Protein AF-A0A957RVZ4-F1 (afdb_monomer_lite)

Radius of gyration: 36.06 Å; chains: 1; bounding box: 77×75×94 Å

Structure (mmCIF, N/CA/C/O backbone):
data_AF-A0A957RVZ4-F1
#
_entry.id   AF-A0A957RVZ4-F1
#
loop_
_atom_site.group_PDB
_atom_site.id
_atom_site.type_symbol
_atom_site.label_atom_id
_atom_site.label_alt_id
_atom_site.label_comp_id
_atom_site.label_asym_id
_atom_site.label_entity_id
_atom_site.label_seq_id
_atom_site.pdbx_PDB_ins_code
_atom_site.Cartn_x
_atom_site.Cartn_y
_atom_site.Cartn_z
_atom_site.occupancy
_atom_site.B_iso_or_equiv
_atom_site.auth_seq_id
_atom_site.auth_comp_id
_atom_site.auth_asym_id
_atom_site.auth_atom_id
_atom_site.pdbx_PDB_model_num
ATOM 1 N N . MET A 1 1 ? 22.589 -29.690 24.092 1.00 42.06 1 MET A N 1
ATOM 2 C CA . MET A 1 1 ? 22.966 -29.330 22.708 1.00 42.06 1 MET A CA 1
ATOM 3 C C . MET A 1 1 ? 22.310 -28.000 22.357 1.00 42.06 1 MET A C 1
ATOM 5 O O . MET A 1 1 ? 21.134 -27.958 22.032 1.00 42.06 1 MET A O 1
ATOM 9 N N . LYS A 1 2 ? 23.051 -26.906 22.546 1.00 43.66 2 LYS A N 1
ATOM 10 C CA . LYS A 1 2 ? 22.702 -25.531 22.161 1.00 43.66 2 LYS A CA 1
ATOM 11 C C . LYS A 1 2 ? 23.664 -25.171 21.037 1.00 43.66 2 LYS A C 1
ATOM 13 O O . LYS A 1 2 ? 24.848 -25.196 21.319 1.00 43.66 2 LYS A O 1
ATOM 18 N N . HIS A 1 3 ? 23.180 -24.899 19.828 1.00 41.53 3 HIS A N 1
ATOM 19 C CA . HIS A 1 3 ? 23.834 -24.072 18.799 1.00 41.53 3 HIS A CA 1
ATOM 20 C C . HIS A 1 3 ? 22.996 -24.145 17.517 1.00 41.53 3 HIS A C 1
ATOM 22 O O . HIS A 1 3 ? 23.127 -25.101 16.766 1.00 41.53 3 HIS A O 1
ATOM 28 N N . SER A 1 4 ? 22.134 -23.155 17.266 1.00 47.94 4 SER A N 1
ATOM 29 C CA . SER A 1 4 ? 21.769 -22.760 15.895 1.00 47.94 4 SER A CA 1
ATOM 30 C C . SER A 1 4 ? 20.968 -21.456 15.919 1.00 47.94 4 SER A C 1
ATOM 32 O O . SER A 1 4 ? 19.739 -21.452 15.856 1.00 47.94 4 SER A O 1
ATOM 34 N N . THR A 1 5 ? 21.647 -20.322 16.115 1.00 47.75 5 THR A N 1
ATOM 35 C CA . THR A 1 5 ? 21.018 -18.994 15.971 1.00 47.75 5 THR A CA 1
ATOM 36 C C . THR A 1 5 ? 22.053 -17.895 15.694 1.00 47.75 5 THR A C 1
ATOM 38 O O . THR A 1 5 ? 22.087 -16.904 16.404 1.00 47.75 5 THR A O 1
ATOM 41 N N . MET A 1 6 ? 22.935 -18.043 14.697 1.00 43.53 6 MET A N 1
ATOM 42 C CA . MET A 1 6 ? 23.821 -16.938 14.263 1.00 43.53 6 MET A CA 1
ATOM 43 C C . MET A 1 6 ? 24.302 -17.082 12.806 1.00 43.53 6 MET A C 1
ATOM 45 O O . MET A 1 6 ? 25.499 -17.173 12.567 1.00 43.53 6 MET A O 1
ATOM 49 N N . ILE A 1 7 ? 23.405 -17.120 11.810 1.00 49.94 7 ILE A N 1
ATOM 50 C CA . ILE A 1 7 ? 23.840 -17.059 10.389 1.00 49.94 7 ILE A CA 1
ATOM 51 C C . ILE A 1 7 ? 23.126 -15.970 9.557 1.00 49.94 7 ILE A C 1
ATOM 53 O O . ILE A 1 7 ? 23.635 -15.568 8.521 1.00 49.94 7 ILE A O 1
ATOM 57 N N . ASN A 1 8 ? 22.042 -15.345 10.033 1.00 44.47 8 ASN A N 1
ATOM 58 C CA . ASN A 1 8 ? 21.279 -14.380 9.214 1.00 44.47 8 ASN A CA 1
ATOM 59 C C . ASN A 1 8 ? 21.586 -12.887 9.438 1.00 44.47 8 ASN A C 1
ATOM 61 O O . ASN A 1 8 ? 20.799 -12.041 9.023 1.00 44.47 8 ASN A O 1
ATOM 65 N N . ARG A 1 9 ? 22.707 -12.526 10.077 1.00 44.12 9 ARG A N 1
ATOM 66 C CA . ARG A 1 9 ? 23.025 -11.110 10.375 1.00 44.12 9 ARG A CA 1
ATOM 67 C C . ARG A 1 9 ? 24.282 -10.555 9.697 1.00 44.12 9 ARG A C 1
ATOM 69 O O . ARG A 1 9 ? 24.544 -9.365 9.819 1.00 44.12 9 ARG A O 1
ATOM 76 N N . THR A 1 10 ? 25.027 -11.376 8.962 1.00 46.22 10 THR A N 1
ATOM 77 C CA . THR A 1 10 ? 26.317 -10.999 8.353 1.00 46.22 10 THR A CA 1
ATOM 78 C C . THR A 1 10 ? 26.256 -10.712 6.851 1.00 46.22 10 THR A C 1
ATOM 80 O O . THR A 1 10 ? 27.178 -10.098 6.326 1.00 46.22 10 THR A O 1
ATOM 83 N N . VAL A 1 11 ? 25.167 -11.055 6.155 1.00 45.12 11 VAL A N 1
ATOM 84 C CA . VAL A 1 11 ? 25.047 -10.799 4.703 1.00 45.12 11 VAL A CA 1
ATOM 85 C C . VAL A 1 11 ? 24.640 -9.349 4.395 1.00 45.12 11 VAL A C 1
ATOM 87 O O . VAL A 1 11 ? 24.981 -8.825 3.343 1.00 45.12 11 VAL A O 1
ATOM 90 N N . THR A 1 12 ? 24.004 -8.643 5.333 1.00 44.75 12 THR A N 1
ATOM 91 C CA . THR A 1 12 ? 23.533 -7.261 5.118 1.00 44.75 12 THR A CA 1
ATOM 92 C C . THR A 1 12 ? 24.600 -6.185 5.354 1.00 44.75 12 THR A C 1
ATOM 94 O O . THR A 1 12 ? 24.375 -5.027 5.024 1.00 44.75 12 THR A O 1
ATOM 97 N N . VAL A 1 13 ? 25.765 -6.538 5.913 1.00 43.31 13 VAL A N 1
A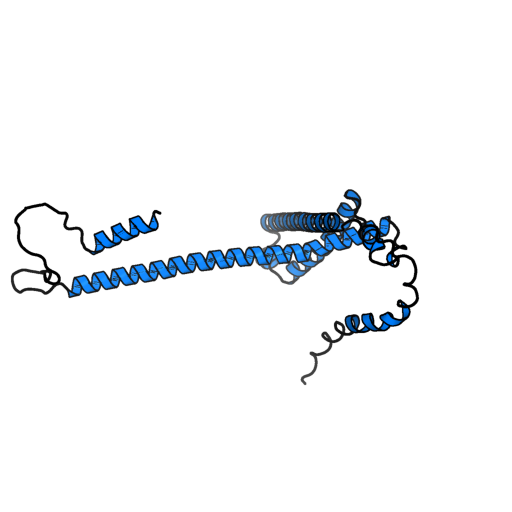TOM 98 C CA . VAL A 1 13 ? 26.850 -5.575 6.204 1.00 43.31 13 VAL A CA 1
ATOM 99 C C . VAL A 1 13 ? 27.945 -5.597 5.126 1.00 43.31 13 VAL A C 1
ATOM 101 O O . VAL A 1 13 ? 28.626 -4.597 4.916 1.00 43.31 13 VAL A O 1
ATOM 104 N N . ALA A 1 14 ? 28.076 -6.690 4.369 1.00 40.09 14 ALA A N 1
ATOM 105 C CA . ALA A 1 14 ? 29.118 -6.823 3.347 1.00 40.09 14 ALA A CA 1
ATOM 106 C C . ALA A 1 14 ? 28.837 -6.024 2.056 1.00 40.09 14 ALA A C 1
ATOM 108 O O . ALA A 1 14 ? 29.775 -5.645 1.360 1.00 40.09 14 ALA A O 1
ATOM 109 N N . THR A 1 15 ? 27.578 -5.700 1.745 1.00 43.53 15 THR A N 1
ATOM 110 C CA . THR A 1 15 ? 27.212 -4.938 0.533 1.00 43.53 15 THR A CA 1
ATOM 111 C C . THR A 1 15 ? 27.389 -3.425 0.669 1.00 43.53 15 THR A C 1
ATOM 113 O O . THR A 1 15 ? 27.469 -2.736 -0.343 1.00 43.53 15 THR A O 1
ATOM 116 N N . VAL A 1 16 ? 27.507 -2.893 1.890 1.00 46.31 16 VAL A N 1
ATOM 117 C CA . VAL A 1 16 ? 27.707 -1.447 2.123 1.00 46.31 16 VAL A CA 1
ATOM 118 C C . VAL A 1 16 ? 29.198 -1.078 2.179 1.00 46.31 16 VAL A C 1
ATOM 120 O O . VAL A 1 16 ? 29.570 0.050 1.870 1.00 46.31 16 VAL A O 1
ATOM 123 N N . ALA A 1 17 ? 30.081 -2.034 2.485 1.00 46.38 17 ALA A N 1
ATOM 124 C CA . ALA A 1 17 ? 31.519 -1.784 2.623 1.00 46.38 17 ALA A CA 1
ATOM 125 C C . ALA A 1 17 ? 32.322 -1.862 1.307 1.00 46.38 17 ALA A C 1
ATOM 127 O O . ALA A 1 17 ? 33.489 -1.480 1.293 1.00 46.38 17 ALA A O 1
ATOM 128 N N . ALA A 1 18 ? 31.726 -2.327 0.202 1.00 43.47 18 ALA A N 1
ATOM 129 C CA . ALA A 1 18 ? 32.408 -2.421 -1.096 1.00 43.47 18 ALA A CA 1
ATOM 130 C C . ALA A 1 18 ? 32.253 -1.165 -1.977 1.00 43.47 18 ALA A C 1
ATOM 132 O O . ALA A 1 18 ? 33.001 -0.991 -2.937 1.00 43.47 18 ALA A O 1
ATOM 133 N N . LEU A 1 19 ? 31.326 -0.259 -1.643 1.00 43.12 19 LEU A N 1
ATOM 134 C CA . LEU A 1 19 ? 31.104 0.973 -2.405 1.00 43.12 19 LEU A CA 1
ATOM 135 C C . LEU A 1 19 ? 32.252 2.011 -2.338 1.00 43.12 19 LEU A C 1
ATOM 137 O O . LEU A 1 19 ? 32.487 2.667 -3.351 1.00 43.12 19 LEU A O 1
ATOM 141 N N . PRO A 1 20 ? 33.016 2.175 -1.233 1.00 52.34 20 PRO A N 1
ATOM 142 C CA . PRO A 1 20 ? 34.079 3.181 -1.186 1.00 52.34 20 PRO A CA 1
ATOM 143 C C . PRO A 1 20 ? 35.396 2.722 -1.836 1.00 52.34 20 PRO A C 1
ATOM 145 O O . PRO A 1 20 ? 36.257 3.554 -2.106 1.00 52.34 20 PRO A O 1
ATOM 148 N N . ALA A 1 21 ? 35.569 1.428 -2.135 1.00 45.34 21 ALA A N 1
ATOM 149 C CA . ALA A 1 21 ? 36.813 0.899 -2.709 1.00 45.34 21 ALA A CA 1
ATOM 150 C C . ALA A 1 21 ? 36.964 1.149 -4.226 1.00 45.34 21 ALA A C 1
ATOM 152 O O . ALA A 1 21 ? 38.056 0.995 -4.766 1.00 45.34 21 ALA A O 1
ATOM 153 N N . LEU A 1 22 ? 35.895 1.573 -4.911 1.00 43.84 22 LEU A N 1
ATOM 154 C CA . LEU A 1 22 ? 35.913 1.951 -6.335 1.00 43.84 22 LEU A CA 1
ATOM 155 C C . LEU A 1 22 ? 36.138 3.458 -6.565 1.00 43.84 22 LEU A C 1
ATOM 157 O O . LEU A 1 22 ? 36.301 3.890 -7.706 1.00 43.84 22 LEU A O 1
ATOM 161 N N . ALA A 1 23 ? 36.202 4.259 -5.496 1.00 48.00 23 ALA A N 1
ATOM 162 C CA . ALA A 1 23 ? 36.359 5.710 -5.572 1.00 48.00 23 ALA A CA 1
ATOM 163 C C . ALA A 1 23 ? 37.639 6.211 -6.287 1.00 48.00 23 ALA A C 1
ATOM 165 O O . ALA A 1 23 ? 37.542 7.211 -7.001 1.00 48.00 23 ALA A O 1
ATOM 166 N N . PRO A 1 24 ? 38.827 5.574 -6.184 1.00 48.69 24 PRO A N 1
ATOM 167 C CA . PRO A 1 24 ? 40.031 6.173 -6.763 1.00 48.69 24 PRO A CA 1
ATOM 168 C C . PRO A 1 24 ? 40.183 5.948 -8.277 1.00 48.69 24 PRO A C 1
ATOM 170 O O . PRO A 1 24 ? 41.000 6.622 -8.896 1.00 48.69 24 PRO A O 1
ATOM 173 N N . LEU A 1 25 ? 39.391 5.065 -8.902 1.00 45.75 25 LEU A N 1
ATOM 174 C CA . LEU A 1 25 ? 39.444 4.824 -10.356 1.00 45.75 25 LEU A CA 1
ATOM 175 C C . LEU A 1 25 ? 38.551 5.773 -11.175 1.00 45.75 25 LEU A C 1
ATOM 177 O O . LEU A 1 25 ? 38.757 5.912 -12.376 1.00 45.75 25 LEU A O 1
ATOM 181 N N . VAL A 1 26 ? 37.610 6.476 -10.536 1.00 48.31 26 VAL A N 1
ATOM 182 C CA . VAL A 1 26 ? 36.724 7.460 -11.196 1.00 48.31 26 VAL A CA 1
ATOM 183 C C . VAL A 1 26 ? 37.318 8.879 -11.163 1.00 48.31 26 VAL A C 1
ATOM 185 O O . VAL A 1 26 ? 36.955 9.736 -11.966 1.00 48.31 26 VAL A O 1
ATOM 188 N N . ALA A 1 27 ? 38.295 9.131 -10.287 1.00 43.84 27 ALA A N 1
ATOM 189 C CA . ALA A 1 27 ? 38.850 10.465 -10.058 1.00 43.84 27 ALA A CA 1
ATOM 190 C C . ALA A 1 27 ? 39.670 11.038 -11.237 1.00 43.84 27 ALA A C 1
ATOM 192 O O . ALA A 1 27 ? 39.872 12.246 -11.292 1.00 43.84 27 ALA A O 1
ATOM 193 N N . HIS A 1 28 ? 40.124 10.214 -12.190 1.00 44.72 28 HIS A N 1
ATOM 194 C CA . HIS A 1 28 ? 40.967 10.668 -13.311 1.00 44.72 28 HIS A CA 1
ATOM 195 C C . HIS A 1 28 ? 40.216 10.991 -14.617 1.00 44.72 28 HIS A C 1
ATOM 197 O O . HIS A 1 28 ? 40.849 11.424 -15.575 1.00 44.72 28 HIS A O 1
ATOM 203 N N . ALA A 1 29 ? 38.888 10.837 -14.669 1.00 42.06 29 ALA A N 1
ATOM 204 C CA . ALA A 1 29 ? 38.085 11.184 -15.853 1.00 42.06 29 ALA A CA 1
ATOM 205 C C . ALA A 1 29 ? 37.267 12.484 -15.692 1.00 42.06 29 ALA A C 1
ATOM 207 O O . ALA A 1 29 ? 36.645 12.945 -16.642 1.00 42.06 29 ALA A O 1
ATOM 208 N N . ALA A 1 30 ? 37.275 13.096 -14.503 1.00 42.84 30 ALA A N 1
ATOM 209 C CA . ALA A 1 30 ? 36.432 14.243 -14.147 1.00 42.84 30 ALA A CA 1
ATOM 210 C C . ALA A 1 30 ? 37.045 15.619 -14.486 1.00 42.84 30 ALA A C 1
ATOM 212 O O . ALA A 1 30 ? 36.676 16.634 -13.899 1.00 42.84 30 ALA A O 1
ATOM 213 N N . GLY A 1 31 ? 38.004 15.675 -15.409 1.00 42.91 31 GLY A N 1
ATOM 214 C CA . GLY A 1 31 ? 38.527 16.935 -15.922 1.00 42.91 31 GLY A CA 1
ATOM 215 C C . GLY A 1 31 ? 37.965 17.194 -17.310 1.00 42.91 31 GLY A C 1
ATOM 216 O O . GLY A 1 31 ? 38.321 16.458 -18.219 1.00 42.91 31 GLY A O 1
ATOM 217 N N . THR A 1 32 ? 37.173 18.262 -17.468 1.00 44.16 32 THR A N 1
ATOM 218 C CA . THR A 1 32 ? 36.882 19.014 -18.720 1.00 44.16 32 THR A CA 1
ATOM 219 C C . THR A 1 32 ? 35.455 19.061 -19.286 1.00 44.16 32 THR A C 1
ATOM 221 O O . THR A 1 32 ? 35.300 19.636 -20.354 1.00 44.16 32 THR A O 1
ATOM 224 N N . GLN A 1 33 ? 34.390 18.641 -18.592 1.00 44.19 33 GLN A N 1
ATOM 225 C CA . GLN A 1 33 ? 33.020 19.047 -18.984 1.00 44.19 33 GLN A CA 1
ATOM 226 C C . GLN A 1 33 ? 32.092 19.221 -17.776 1.00 44.19 33 GLN A C 1
ATOM 228 O O . GLN A 1 33 ? 31.335 18.329 -17.417 1.00 44.19 33 GLN A O 1
ATOM 233 N N . GLN A 1 34 ? 32.137 20.399 -17.155 1.00 45.91 34 GLN A N 1
ATOM 234 C CA . GLN A 1 34 ? 31.112 20.842 -16.209 1.00 45.91 34 GLN A CA 1
ATOM 235 C C . GLN A 1 34 ? 30.675 22.261 -16.584 1.00 45.91 34 GLN A C 1
ATOM 237 O O . GLN A 1 34 ? 30.919 23.224 -15.863 1.00 45.91 34 GLN A O 1
ATOM 242 N N . GLU A 1 35 ? 30.034 22.391 -17.745 1.00 40.22 35 GLU A N 1
ATOM 243 C CA . GLU A 1 35 ? 29.117 23.504 -17.974 1.00 40.22 35 GLU A CA 1
ATOM 244 C C . GLU A 1 35 ? 27.848 23.202 -17.177 1.00 40.22 35 GLU A C 1
ATOM 246 O O . GLU A 1 35 ? 27.062 22.315 -17.514 1.00 40.22 35 GLU A O 1
ATOM 251 N N . ALA A 1 36 ? 27.700 23.906 -16.056 1.00 47.69 36 ALA A N 1
ATOM 252 C CA . ALA A 1 36 ? 26.547 23.849 -15.174 1.00 47.69 36 ALA A CA 1
ATOM 253 C C . ALA A 1 36 ? 25.304 24.421 -15.878 1.00 47.69 36 ALA A C 1
ATOM 255 O O . ALA A 1 36 ? 24.858 25.532 -15.606 1.00 47.69 36 ALA A O 1
ATOM 256 N N . SER A 1 37 ? 24.731 23.639 -16.787 1.00 47.34 37 SER A N 1
ATOM 257 C CA . SER A 1 37 ? 23.335 23.786 -17.182 1.00 47.34 37 SER A CA 1
ATOM 258 C C . SER A 1 37 ? 22.497 23.271 -16.014 1.00 47.34 37 SER A C 1
ATOM 260 O O . SER A 1 37 ? 22.707 22.142 -15.571 1.00 47.34 37 SER A O 1
ATOM 262 N N . ALA A 1 38 ? 21.595 24.093 -15.471 1.00 59.00 38 ALA A N 1
ATOM 263 C CA . ALA A 1 38 ? 20.711 23.700 -14.376 1.00 59.00 38 ALA A CA 1
ATOM 264 C C . ALA A 1 38 ? 19.988 22.393 -14.739 1.00 59.00 38 ALA A C 1
ATOM 266 O O . ALA A 1 38 ? 19.131 22.375 -15.623 1.00 59.00 38 ALA A O 1
ATOM 267 N N . ALA A 1 39 ? 20.379 21.287 -14.100 1.00 61.94 39 ALA A N 1
ATOM 268 C CA . ALA A 1 39 ? 19.776 19.992 -14.366 1.00 61.94 39 ALA A CA 1
ATOM 269 C C . ALA A 1 39 ? 18.267 20.070 -14.062 1.00 61.94 39 ALA A C 1
ATOM 271 O O . ALA A 1 39 ? 17.885 20.652 -13.039 1.00 61.94 39 ALA A O 1
ATOM 272 N N . PRO A 1 40 ? 17.398 19.517 -14.925 1.00 69.19 40 PRO A N 1
ATOM 273 C CA . PRO A 1 40 ? 15.962 19.523 -14.685 1.00 69.19 40 PRO A CA 1
ATOM 274 C C . PRO A 1 40 ? 15.643 18.857 -13.339 1.00 69.19 40 PRO A C 1
ATOM 276 O O . PRO A 1 40 ? 16.215 17.829 -12.976 1.00 69.19 40 PRO A O 1
ATOM 279 N N . SER A 1 41 ? 14.731 19.461 -12.574 1.00 84.69 41 SER A N 1
ATOM 280 C CA . SER A 1 41 ? 14.371 18.967 -11.244 1.00 84.69 41 SER A CA 1
ATOM 281 C C . SER A 1 41 ? 13.682 17.603 -11.329 1.00 84.69 41 SER A C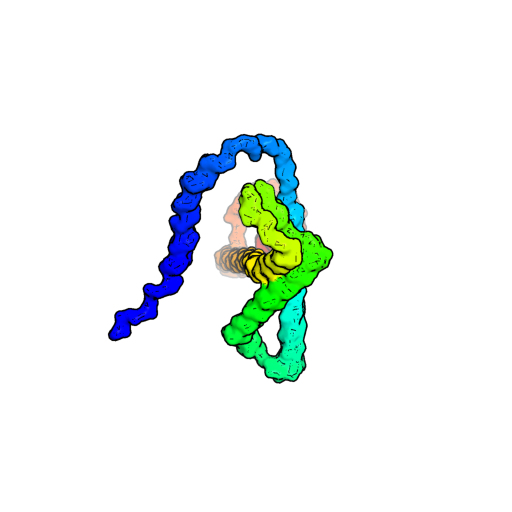 1
ATOM 283 O O . SER A 1 41 ? 12.682 17.468 -12.031 1.00 84.69 41 SER A O 1
ATOM 285 N N . LEU A 1 42 ? 14.147 16.624 -10.547 1.00 89.00 42 LEU A N 1
ATOM 286 C CA . LEU A 1 42 ? 13.551 15.279 -10.466 1.00 89.00 42 LEU A CA 1
ATOM 287 C C . LEU A 1 42 ? 12.272 15.216 -9.619 1.00 89.00 42 LEU A C 1
ATOM 289 O O . LEU A 1 42 ? 11.549 14.221 -9.649 1.00 89.00 42 LEU A O 1
ATOM 293 N N . TRP A 1 43 ? 11.981 16.274 -8.863 1.00 91.88 43 TRP A N 1
ATOM 294 C CA . TRP A 1 43 ? 10.858 16.323 -7.930 1.00 91.88 43 TRP A CA 1
ATOM 295 C C . TRP A 1 43 ? 9.496 15.986 -8.545 1.00 91.88 43 TRP A C 1
ATOM 297 O O . TRP A 1 43 ? 8.799 15.163 -7.954 1.00 91.88 43 TRP A O 1
ATOM 307 N N . PRO A 1 44 ? 9.105 16.533 -9.713 1.00 91.75 44 PRO A N 1
ATOM 308 C CA . PRO A 1 44 ? 7.818 16.200 -10.317 1.00 91.75 44 PRO A CA 1
ATOM 309 C C . PRO A 1 44 ? 7.682 14.705 -10.623 1.00 91.75 44 PRO A C 1
ATOM 311 O O . PRO A 1 44 ? 6.628 14.126 -10.375 1.00 91.75 44 PRO A O 1
ATOM 314 N N . LEU A 1 45 ? 8.760 14.065 -11.092 1.00 91.38 45 LEU A N 1
ATOM 315 C CA . LEU A 1 45 ? 8.773 12.632 -11.376 1.00 91.38 45 LEU A CA 1
ATOM 316 C C . LEU A 1 45 ? 8.645 11.812 -10.089 1.00 91.38 45 LEU A C 1
ATOM 318 O O . LEU A 1 45 ? 7.806 10.921 -10.016 1.00 91.38 45 LEU A O 1
ATOM 322 N N . ILE A 1 46 ? 9.431 12.139 -9.060 1.00 91.88 46 ILE A N 1
ATOM 323 C CA . ILE A 1 46 ? 9.380 11.443 -7.766 1.00 91.88 46 ILE A CA 1
ATOM 324 C C . ILE A 1 46 ? 7.983 11.568 -7.144 1.00 91.88 46 ILE A C 1
ATOM 326 O O . ILE A 1 46 ? 7.431 10.578 -6.668 1.00 91.88 46 ILE A O 1
ATOM 330 N N . LEU A 1 47 ? 7.384 12.761 -7.183 1.00 93.81 47 LEU A N 1
ATOM 331 C CA . LEU A 1 47 ? 6.029 12.991 -6.680 1.00 93.81 47 LEU A CA 1
ATOM 332 C C . LEU A 1 47 ? 4.983 12.211 -7.480 1.00 93.81 47 LEU A C 1
ATOM 334 O O . LEU A 1 47 ? 4.105 11.596 -6.879 1.00 93.81 47 LEU A O 1
ATOM 338 N N . ALA A 1 48 ? 5.092 12.180 -8.811 1.00 93.94 48 ALA A N 1
ATOM 339 C CA . ALA A 1 48 ? 4.202 11.389 -9.657 1.00 93.94 48 ALA A CA 1
ATOM 340 C C . ALA A 1 48 ? 4.326 9.884 -9.366 1.00 93.94 48 ALA A C 1
ATOM 342 O O . ALA A 1 48 ? 3.318 9.188 -9.257 1.00 93.94 48 ALA A O 1
ATOM 343 N N . MET A 1 49 ? 5.548 9.388 -9.169 1.00 93.88 49 MET A N 1
ATOM 344 C CA . MET A 1 49 ? 5.813 7.995 -8.806 1.00 93.88 49 MET A CA 1
ATOM 345 C C . MET A 1 49 ? 5.265 7.641 -7.419 1.00 93.88 49 MET A C 1
ATOM 347 O O . MET A 1 49 ? 4.675 6.576 -7.251 1.00 93.88 49 MET A O 1
ATOM 351 N N . LEU A 1 50 ? 5.406 8.532 -6.432 1.00 94.56 50 LEU A N 1
ATOM 352 C CA . LEU A 1 50 ? 4.821 8.351 -5.100 1.00 94.56 50 LEU A CA 1
ATOM 353 C C . LEU A 1 50 ? 3.290 8.372 -5.143 1.00 94.56 50 LEU A C 1
ATOM 355 O O . LEU A 1 50 ? 2.650 7.531 -4.515 1.00 94.56 50 LEU A O 1
ATOM 359 N N . ALA A 1 51 ? 2.698 9.289 -5.909 1.00 95.25 51 ALA A N 1
ATOM 360 C CA . ALA A 1 51 ? 1.254 9.343 -6.111 1.00 95.25 51 ALA A CA 1
ATOM 361 C C . ALA A 1 51 ? 0.734 8.071 -6.798 1.00 95.25 51 ALA A C 1
ATOM 363 O O . ALA A 1 51 ? -0.292 7.527 -6.393 1.00 95.25 51 ALA A O 1
ATOM 364 N N . ALA A 1 52 ? 1.467 7.552 -7.786 1.00 95.62 52 ALA A N 1
ATOM 365 C CA . ALA A 1 52 ? 1.151 6.281 -8.425 1.00 95.62 52 ALA A CA 1
ATOM 366 C C . ALA A 1 52 ? 1.252 5.107 -7.437 1.00 95.62 52 ALA A C 1
ATOM 368 O O . ALA A 1 52 ? 0.338 4.290 -7.378 1.00 95.62 52 ALA A O 1
ATOM 369 N N . ALA A 1 53 ? 2.300 5.050 -6.609 1.00 95.69 53 ALA A N 1
ATOM 370 C CA . ALA A 1 53 ? 2.439 4.025 -5.573 1.00 95.69 53 ALA A CA 1
ATOM 371 C C . ALA A 1 53 ? 1.281 4.070 -4.560 1.00 95.69 53 ALA A C 1
ATOM 373 O O . ALA A 1 53 ? 0.732 3.027 -4.205 1.00 95.69 53 ALA A O 1
ATOM 374 N N . PHE A 1 54 ? 0.859 5.270 -4.149 1.00 96.06 54 PHE A N 1
ATOM 375 C CA . PHE A 1 54 ? -0.322 5.469 -3.306 1.00 96.06 54 PHE A CA 1
ATOM 376 C C . PHE A 1 54 ? -1.612 5.009 -3.995 1.00 96.06 54 PHE A C 1
ATOM 378 O O . PHE A 1 54 ? -2.423 4.315 -3.389 1.00 96.06 54 PHE A O 1
ATOM 385 N N . ALA A 1 55 ? -1.805 5.335 -5.275 1.00 96.25 55 ALA A N 1
ATOM 386 C CA . ALA A 1 55 ? -2.977 4.892 -6.025 1.00 96.25 55 ALA A CA 1
ATOM 387 C C . ALA A 1 55 ? -3.048 3.358 -6.135 1.00 96.25 55 ALA A C 1
ATOM 389 O O . ALA A 1 55 ? -4.110 2.777 -5.913 1.00 96.25 55 ALA A O 1
ATOM 390 N N . ILE A 1 56 ? -1.919 2.697 -6.420 1.00 96.25 56 ILE A N 1
ATOM 391 C CA . ILE A 1 56 ? -1.820 1.229 -6.430 1.00 96.25 56 ILE A CA 1
ATOM 392 C C . ILE A 1 56 ? -2.210 0.669 -5.066 1.00 96.25 56 ILE A C 1
ATOM 394 O O . ILE A 1 56 ? -3.004 -0.264 -4.982 1.00 96.25 56 ILE A O 1
ATOM 398 N N . GLU A 1 57 ? -1.671 1.248 -3.999 1.00 96.44 57 GLU A N 1
ATOM 399 C CA . GLU A 1 57 ? -1.950 0.826 -2.635 1.00 96.44 57 GLU A CA 1
ATOM 400 C C . GLU A 1 57 ? -3.452 0.913 -2.304 1.00 96.44 57 GLU A C 1
ATOM 402 O O . GLU A 1 57 ? -4.026 -0.084 -1.860 1.00 96.44 57 GLU A O 1
ATOM 407 N N . ARG A 1 58 ? -4.122 2.025 -2.646 1.00 96.69 58 ARG A N 1
ATOM 408 C CA . ARG A 1 58 ? -5.579 2.181 -2.476 1.00 96.69 58 ARG A CA 1
ATOM 409 C C . ARG A 1 58 ? -6.375 1.134 -3.263 1.00 96.69 58 ARG A C 1
ATOM 411 O O . ARG A 1 58 ? -7.356 0.594 -2.752 1.00 96.69 58 ARG A O 1
ATOM 418 N N . VAL A 1 59 ? -5.966 0.829 -4.497 1.00 96.56 59 VAL A N 1
ATOM 419 C CA . VAL A 1 59 ? -6.626 -0.182 -5.343 1.00 96.56 59 VAL A CA 1
ATOM 420 C C . VAL A 1 59 ? -6.455 -1.588 -4.766 1.00 96.56 59 VAL A C 1
ATOM 422 O O . VAL A 1 59 ? -7.421 -2.348 -4.722 1.00 96.56 59 VAL A O 1
ATOM 425 N N . LEU A 1 60 ? -5.254 -1.939 -4.299 1.00 96.12 60 LEU A N 1
ATOM 426 C CA . LEU A 1 60 ? -4.988 -3.246 -3.695 1.00 96.12 60 LEU A CA 1
ATOM 427 C C . LEU A 1 60 ? -5.744 -3.431 -2.380 1.00 96.12 60 LEU A C 1
ATOM 429 O O . LEU A 1 60 ? -6.289 -4.510 -2.143 1.00 96.12 60 LEU A O 1
ATOM 433 N N . GLU A 1 61 ? -5.807 -2.396 -1.541 1.00 95.19 61 GLU A N 1
ATOM 434 C CA . GLU A 1 61 ? -6.607 -2.421 -0.316 1.00 95.19 61 GLU A CA 1
ATOM 435 C C . GLU A 1 61 ? -8.083 -2.684 -0.643 1.00 95.19 61 GLU A C 1
ATOM 437 O O . GLU A 1 61 ? -8.691 -3.602 -0.090 1.00 95.19 61 GLU A O 1
ATOM 442 N N . LEU A 1 62 ? -8.640 -1.947 -1.609 1.00 96.62 62 LEU A N 1
ATOM 443 C CA . LEU A 1 62 ? -10.025 -2.111 -2.043 1.00 96.62 62 LEU A CA 1
ATOM 444 C C . LEU A 1 62 ? -10.295 -3.517 -2.597 1.00 96.62 62 LEU A C 1
ATOM 446 O O . LEU A 1 62 ? -11.291 -4.143 -2.232 1.00 96.62 62 LEU A O 1
ATOM 450 N N . LEU A 1 63 ? -9.400 -4.030 -3.446 1.00 96.06 63 LEU A N 1
ATOM 451 C CA . LEU A 1 63 ? -9.496 -5.371 -4.025 1.00 96.06 63 LEU A CA 1
ATOM 452 C C . LEU A 1 63 ? -9.551 -6.435 -2.928 1.00 96.06 63 LEU A C 1
ATOM 454 O O . LEU A 1 63 ? -10.402 -7.330 -2.971 1.00 96.06 63 LEU A O 1
ATOM 458 N N . TRP A 1 64 ? -8.681 -6.330 -1.923 1.00 95.50 64 TRP A N 1
ATOM 459 C CA . TRP A 1 64 ? -8.679 -7.273 -0.812 1.00 95.50 64 TRP A CA 1
ATOM 460 C C . TRP A 1 64 ? -9.908 -7.147 0.076 1.00 95.50 64 TRP A C 1
ATOM 462 O O . TRP A 1 64 ? -10.476 -8.177 0.431 1.00 95.50 64 TRP A O 1
ATOM 472 N N . ASN A 1 65 ? -10.360 -5.929 0.376 1.00 94.75 65 ASN A N 1
ATOM 473 C CA . ASN A 1 65 ? -11.572 -5.710 1.163 1.00 94.75 65 ASN A CA 1
ATOM 474 C C . ASN A 1 65 ? -12.793 -6.357 0.491 1.00 94.75 65 ASN A C 1
ATOM 476 O O . ASN A 1 65 ? -13.560 -7.060 1.150 1.00 94.75 65 ASN A O 1
ATOM 480 N N . TYR A 1 66 ? -12.940 -6.207 -0.830 1.00 96.19 66 TYR A N 1
ATOM 481 C CA . TYR A 1 66 ? -14.002 -6.885 -1.580 1.00 96.19 66 TYR A CA 1
ATOM 482 C C . TYR A 1 66 ? -13.832 -8.403 -1.603 1.00 96.19 66 TYR A C 1
ATOM 484 O O . TYR A 1 66 ? -14.804 -9.131 -1.416 1.00 96.19 66 TYR A O 1
ATOM 492 N N . THR A 1 67 ? -12.611 -8.893 -1.809 1.00 94.19 67 THR A N 1
ATOM 493 C CA . THR A 1 67 ? -12.338 -10.336 -1.847 1.00 94.19 67 THR A CA 1
ATOM 494 C C . THR A 1 67 ? -12.679 -10.994 -0.508 1.00 94.19 67 THR A C 1
ATOM 496 O O . THR A 1 67 ? -13.366 -12.014 -0.475 1.00 94.19 67 THR A O 1
ATOM 499 N N . GLU A 1 68 ? -12.262 -10.390 0.604 1.00 94.44 68 GLU A N 1
ATOM 500 C CA . GLU A 1 68 ? -12.556 -10.866 1.960 1.00 94.44 68 GLU A CA 1
ATOM 501 C C . GLU A 1 68 ? -14.047 -10.797 2.271 1.00 94.44 68 GLU A C 1
ATOM 503 O O . GLU A 1 68 ? -14.612 -11.757 2.799 1.00 94.44 68 GLU A O 1
ATOM 508 N N . TRP A 1 69 ? -14.710 -9.713 1.868 1.00 94.12 69 TRP A N 1
ATOM 509 C CA . TRP A 1 69 ? -16.155 -9.583 2.002 1.00 94.12 69 TRP A CA 1
ATOM 510 C C . TRP A 1 69 ? -16.905 -10.695 1.252 1.00 94.12 69 TRP A C 1
ATOM 512 O O . TRP A 1 69 ? -17.775 -11.345 1.835 1.00 94.12 69 TRP A O 1
ATOM 522 N N . ILE A 1 70 ? -16.532 -10.992 0.002 1.00 93.19 70 ILE A N 1
ATOM 523 C CA . ILE A 1 70 ? -17.137 -12.081 -0.785 1.00 93.19 70 ILE A CA 1
ATOM 524 C C . ILE A 1 70 ? -16.889 -13.440 -0.120 1.00 93.19 70 ILE A C 1
ATOM 526 O O . ILE A 1 70 ? -17.806 -14.264 -0.045 1.00 93.19 70 ILE A O 1
ATOM 530 N N . LEU A 1 71 ? -15.671 -13.691 0.370 1.00 91.56 71 LEU A N 1
ATOM 531 C CA . LEU A 1 71 ? -15.302 -14.954 1.018 1.00 91.56 71 LEU A CA 1
ATOM 532 C C . LEU A 1 71 ? -16.101 -15.202 2.304 1.00 91.56 71 LEU A C 1
ATOM 534 O O . LEU A 1 71 ? -16.578 -16.323 2.517 1.00 91.56 71 LEU A O 1
ATOM 538 N N . LEU A 1 72 ? -16.287 -14.159 3.119 1.00 93.12 72 LEU A N 1
ATOM 539 C CA . LEU A 1 72 ? -17.108 -14.207 4.330 1.00 93.12 72 LEU A CA 1
ATOM 540 C C . LEU A 1 72 ? -18.591 -14.382 3.995 1.00 93.12 72 LEU A C 1
ATOM 542 O O . LEU A 1 72 ? -19.248 -15.261 4.553 1.00 93.12 72 LEU A O 1
ATOM 546 N N . ASN A 1 73 ? -19.114 -13.602 3.045 1.00 93.00 73 ASN A N 1
ATOM 547 C CA . ASN A 1 73 ? -20.521 -13.665 2.650 1.00 93.00 73 ASN A CA 1
ATOM 548 C C . ASN A 1 73 ? -20.891 -15.022 2.026 1.00 93.00 73 ASN A C 1
ATOM 550 O O . ASN A 1 73 ? -21.983 -15.543 2.238 1.00 93.00 73 ASN A O 1
ATOM 554 N N . SER A 1 74 ? -19.951 -15.650 1.318 1.00 91.06 74 SER A N 1
ATOM 555 C CA . SER A 1 74 ? -20.145 -16.974 0.716 1.00 91.06 74 SER A CA 1
ATOM 556 C C . SER A 1 74 ? -20.093 -18.126 1.730 1.00 91.06 74 SER A C 1
ATOM 558 O O . SER A 1 74 ? -20.195 -19.282 1.323 1.00 91.06 74 SER A O 1
ATOM 560 N N . LYS A 1 75 ? -19.877 -17.847 3.028 1.00 85.38 75 LYS A N 1
ATOM 561 C CA . LYS A 1 75 ? -19.645 -18.837 4.103 1.00 85.38 75 LYS A CA 1
ATOM 562 C C . LYS A 1 75 ? -18.512 -19.833 3.812 1.00 85.38 75 LYS A C 1
ATOM 564 O O . LYS A 1 75 ? -18.428 -20.879 4.449 1.00 85.38 75 LYS A O 1
ATOM 569 N N . ARG A 1 76 ? -17.636 -19.523 2.849 1.00 80.31 76 ARG A N 1
ATOM 570 C CA . ARG A 1 76 ? -16.508 -20.387 2.464 1.00 80.31 76 ARG A CA 1
ATOM 571 C C . ARG A 1 76 ? -15.335 -20.256 3.425 1.00 80.31 76 ARG A C 1
ATOM 573 O O . ARG A 1 76 ? -14.528 -21.174 3.516 1.00 80.31 76 ARG A O 1
ATOM 580 N N . MET A 1 77 ? -15.237 -19.127 4.123 1.00 84.88 77 MET A N 1
ATOM 581 C CA . MET A 1 77 ? -14.194 -18.859 5.105 1.00 84.88 77 MET A CA 1
ATOM 582 C C . MET A 1 77 ? -14.781 -18.259 6.377 1.00 84.88 77 MET A C 1
ATOM 584 O O . MET A 1 77 ? -15.760 -17.514 6.342 1.00 84.88 77 MET A O 1
ATOM 588 N N . THR A 1 78 ? -14.158 -18.579 7.506 1.00 87.44 78 THR A N 1
ATOM 589 C CA . THR A 1 78 ? -14.444 -17.969 8.807 1.00 87.44 78 THR A CA 1
ATOM 590 C C . THR A 1 78 ? -13.444 -16.854 9.093 1.00 87.44 78 THR A C 1
ATOM 592 O O . THR A 1 78 ? -12.315 -16.870 8.597 1.00 87.44 78 THR A O 1
ATOM 595 N N . VAL A 1 79 ? -13.809 -15.917 9.970 1.00 87.44 79 VAL A N 1
ATOM 596 C CA . VAL A 1 79 ? -12.928 -14.810 10.392 1.00 87.44 79 VAL A CA 1
ATOM 597 C C . VAL A 1 79 ? -11.572 -15.320 10.900 1.00 87.44 79 VAL A C 1
ATOM 599 O O . VAL A 1 79 ? -10.534 -14.744 10.592 1.00 87.44 79 VAL A O 1
ATOM 602 N N . THR A 1 80 ? -11.556 -16.462 11.594 1.00 87.19 80 THR A N 1
ATOM 603 C CA . THR A 1 80 ? -10.332 -17.100 12.106 1.00 87.19 80 THR A CA 1
ATOM 604 C C . THR A 1 80 ? -9.350 -17.519 11.008 1.00 87.19 80 THR A C 1
ATOM 606 O O . THR A 1 80 ? -8.140 -17.485 11.222 1.00 87.19 80 THR A O 1
ATOM 609 N N . THR A 1 81 ? -9.838 -17.877 9.818 1.00 87.44 81 THR A N 1
ATOM 610 C CA . THR A 1 81 ? -8.976 -18.236 8.679 1.00 87.44 81 THR A CA 1
ATOM 611 C C . THR A 1 81 ? -8.357 -17.010 8.002 1.00 87.44 81 THR A C 1
ATOM 613 O O . THR A 1 81 ? -7.199 -17.075 7.586 1.00 87.44 81 THR A O 1
ATOM 616 N N . LEU A 1 82 ? -9.064 -15.873 7.984 1.00 86.44 82 LEU A N 1
ATOM 617 C CA . LEU A 1 82 ? -8.582 -14.605 7.415 1.00 86.44 82 LEU A CA 1
ATOM 618 C C . LEU A 1 82 ? -7.517 -13.912 8.272 1.00 86.44 82 LEU A C 1
ATOM 620 O O . LEU A 1 82 ? -6.755 -13.091 7.775 1.00 86.44 82 LEU A O 1
ATOM 624 N N . VAL A 1 83 ? -7.422 -14.259 9.554 1.00 91.06 83 VAL A N 1
ATOM 625 C CA . VAL A 1 83 ? -6.349 -13.772 10.439 1.00 91.06 83 VAL A CA 1
ATOM 626 C C . VAL A 1 83 ? -5.199 -14.771 10.574 1.00 91.06 83 VAL A C 1
ATOM 628 O O . VAL A 1 83 ? -4.239 -14.529 11.305 1.00 91.06 83 VAL A O 1
ATOM 631 N N . SER A 1 84 ? -5.270 -15.908 9.874 1.00 93.12 84 SER A N 1
ATOM 632 C CA . SER A 1 84 ? -4.215 -16.916 9.929 1.00 93.12 84 SER A CA 1
ATOM 633 C C . SER A 1 84 ? -2.912 -16.391 9.320 1.00 93.12 84 SER A C 1
ATOM 635 O O . SER A 1 84 ? -2.899 -15.685 8.309 1.00 93.12 84 SER A O 1
ATOM 637 N N . SER A 1 85 ? -1.778 -16.778 9.908 1.00 93.69 85 SER A N 1
ATOM 638 C CA . SER A 1 85 ? -0.456 -16.333 9.448 1.00 93.69 85 SER A CA 1
ATOM 639 C C . SER A 1 85 ? -0.159 -16.743 8.001 1.00 93.69 85 SER A C 1
ATOM 641 O O . SER A 1 85 ? 0.499 -15.999 7.274 1.00 93.69 85 SER A O 1
ATOM 643 N N . ALA A 1 86 ? -0.664 -17.901 7.566 1.00 92.38 86 ALA A N 1
ATOM 644 C CA . ALA A 1 86 ? -0.549 -18.368 6.189 1.00 92.38 86 ALA A CA 1
ATOM 645 C C . ALA A 1 86 ? -1.298 -17.444 5.218 1.00 92.38 86 ALA A C 1
ATOM 647 O O . ALA A 1 86 ? -0.721 -17.014 4.219 1.00 92.38 86 ALA A O 1
ATOM 648 N N . TYR A 1 87 ? -2.541 -17.079 5.545 1.00 93.31 87 TYR A N 1
ATOM 649 C CA . TYR A 1 87 ? -3.343 -16.174 4.726 1.00 93.31 87 TYR A CA 1
ATOM 650 C C . TYR A 1 87 ? -2.732 -14.771 4.654 1.00 93.31 87 TYR A C 1
ATOM 652 O O . TYR A 1 87 ? -2.571 -14.232 3.564 1.00 93.31 87 TYR A O 1
ATOM 660 N N . VAL A 1 88 ? -2.303 -14.203 5.786 1.00 92.81 88 VAL A N 1
ATOM 661 C CA . VAL A 1 88 ? -1.681 -12.867 5.812 1.00 92.81 88 VAL A CA 1
ATOM 662 C C . VAL A 1 88 ? -0.398 -12.833 4.974 1.00 92.81 88 VAL A C 1
ATOM 664 O O . VAL A 1 88 ? -0.174 -11.881 4.225 1.00 92.81 88 VAL A O 1
ATOM 667 N N . LYS A 1 89 ? 0.432 -13.885 5.031 1.00 94.31 89 LYS A N 1
ATOM 668 C CA . LYS A 1 89 ? 1.628 -14.006 4.180 1.00 94.31 89 LYS A CA 1
ATOM 669 C C . LYS A 1 89 ? 1.274 -14.127 2.700 1.00 94.31 89 LYS A C 1
ATOM 671 O O . LYS A 1 89 ? 1.922 -13.477 1.884 1.00 94.31 89 LYS A O 1
ATOM 676 N N . PHE A 1 90 ? 0.253 -14.916 2.366 1.00 94.62 90 PHE A N 1
ATOM 677 C CA . PHE A 1 90 ? -0.246 -15.038 0.998 1.00 94.62 90 PHE A CA 1
ATOM 678 C C . PHE A 1 90 ? -0.754 -13.692 0.468 1.00 94.62 90 PHE A C 1
ATOM 680 O O . PHE A 1 90 ? -0.246 -13.214 -0.541 1.00 94.62 90 PHE A O 1
ATOM 687 N N . LYS A 1 91 ? -1.670 -13.035 1.191 1.00 93.69 91 LYS A N 1
ATOM 688 C CA . LYS A 1 91 ? -2.190 -11.696 0.875 1.00 93.69 91 LYS A CA 1
ATOM 689 C C . LYS A 1 91 ? -1.048 -10.709 0.655 1.00 93.69 91 LYS A C 1
ATOM 691 O O . LYS A 1 91 ? -1.004 -10.036 -0.366 1.00 93.69 91 LYS A O 1
ATOM 696 N N . SER A 1 92 ? -0.079 -10.677 1.570 1.00 92.06 92 SER A N 1
ATOM 697 C CA . SER A 1 92 ? 1.064 -9.768 1.481 1.00 92.06 92 SER A CA 1
ATOM 698 C C . SER A 1 92 ? 1.968 -10.048 0.274 1.00 92.06 92 SER A C 1
ATOM 700 O O . SER A 1 92 ? 2.358 -9.111 -0.418 1.00 92.06 92 SER A O 1
ATOM 702 N N . GLY A 1 93 ? 2.298 -11.314 -0.000 1.00 93.06 93 GLY A N 1
ATOM 703 C CA . GLY A 1 93 ? 3.124 -11.691 -1.152 1.00 93.06 93 GLY A CA 1
ATOM 704 C C . GLY A 1 93 ? 2.425 -11.406 -2.481 1.00 93.06 93 GLY A C 1
ATOM 705 O O . GLY A 1 93 ? 3.009 -10.792 -3.373 1.00 93.06 93 GLY A O 1
ATOM 706 N N . THR A 1 94 ? 1.148 -11.773 -2.579 1.00 94.94 94 THR A N 1
ATOM 707 C CA . THR A 1 94 ? 0.320 -11.525 -3.761 1.00 94.94 94 THR A CA 1
ATOM 708 C C . THR A 1 94 ? 0.105 -10.024 -3.989 1.00 94.94 94 THR A C 1
ATOM 710 O O . THR A 1 94 ? 0.168 -9.586 -5.135 1.00 94.94 94 THR A O 1
ATOM 713 N N . SER A 1 95 ? -0.042 -9.207 -2.936 1.00 94.56 95 SER A N 1
ATOM 714 C CA . SER A 1 95 ? -0.088 -7.739 -3.056 1.00 94.56 95 SER A CA 1
ATOM 715 C C . SER A 1 95 ? 1.178 -7.147 -3.663 1.00 94.56 95 SER A C 1
ATOM 717 O O . SER A 1 95 ? 1.077 -6.238 -4.476 1.00 94.56 95 SER A O 1
ATOM 719 N N . VAL A 1 96 ? 2.367 -7.641 -3.301 1.00 94.88 96 VAL A N 1
ATOM 720 C CA . VAL A 1 96 ? 3.626 -7.135 -3.880 1.00 94.88 96 VAL A CA 1
ATOM 721 C C . VAL A 1 96 ? 3.703 -7.467 -5.369 1.00 94.88 96 VAL A C 1
ATOM 723 O O . VAL A 1 96 ? 4.061 -6.607 -6.171 1.00 94.88 96 VAL A O 1
ATOM 726 N N . LEU A 1 97 ? 3.322 -8.689 -5.752 1.00 95.94 97 LEU A N 1
ATOM 727 C CA . LEU A 1 97 ? 3.308 -9.105 -7.154 1.00 95.94 97 LEU A CA 1
ATOM 728 C C . LEU A 1 97 ? 2.290 -8.299 -7.977 1.00 95.94 97 LEU A C 1
ATOM 730 O O . LEU A 1 97 ? 2.639 -7.762 -9.025 1.00 95.94 97 LEU A O 1
ATOM 734 N N . LEU A 1 98 ? 1.051 -8.180 -7.490 1.00 96.19 98 LEU A N 1
ATOM 735 C CA . LEU A 1 98 ? 0.016 -7.360 -8.127 1.00 96.19 98 LEU A CA 1
ATOM 736 C C . LEU A 1 98 ? 0.442 -5.893 -8.198 1.00 96.19 98 LEU A C 1
ATOM 738 O O . LEU A 1 98 ? 0.260 -5.262 -9.233 1.00 96.19 98 LEU A O 1
ATOM 742 N N . GLY A 1 99 ? 1.051 -5.371 -7.133 1.00 96.56 99 GLY A N 1
ATOM 743 C CA . GLY A 1 99 ? 1.597 -4.021 -7.089 1.00 96.56 99 GLY A CA 1
ATOM 744 C C . GLY A 1 99 ? 2.621 -3.793 -8.192 1.00 96.56 99 GLY A C 1
ATOM 745 O O . GLY A 1 99 ? 2.485 -2.834 -8.942 1.00 96.56 99 GLY A O 1
ATOM 746 N N . ALA A 1 100 ? 3.586 -4.702 -8.364 1.00 96.44 100 ALA A N 1
ATOM 747 C CA . ALA A 1 100 ? 4.562 -4.633 -9.452 1.00 96.44 100 ALA A CA 1
ATOM 748 C C . ALA A 1 100 ? 3.895 -4.642 -10.840 1.00 96.44 100 ALA A C 1
ATOM 750 O O . ALA A 1 100 ? 4.264 -3.840 -11.695 1.00 96.44 100 ALA A O 1
ATOM 751 N N . ILE A 1 101 ? 2.879 -5.487 -11.055 1.00 96.88 101 ILE A N 1
ATOM 752 C CA . ILE A 1 101 ? 2.130 -5.540 -12.322 1.00 96.88 101 ILE A CA 1
ATOM 753 C C . ILE A 1 101 ? 1.407 -4.212 -12.585 1.00 96.88 101 ILE A C 1
ATOM 755 O O . ILE A 1 101 ? 1.583 -3.619 -13.649 1.00 96.88 101 ILE A O 1
ATOM 759 N N . PHE A 1 102 ? 0.636 -3.708 -11.617 1.00 96.94 102 PHE A N 1
ATOM 760 C CA . PHE A 1 102 ? -0.038 -2.412 -11.737 1.00 96.94 102 PHE A CA 1
ATOM 761 C C . PHE A 1 102 ? 0.955 -1.262 -11.920 1.00 96.94 102 PHE A C 1
ATOM 763 O O . PHE A 1 102 ? 0.691 -0.342 -12.689 1.00 96.94 102 PHE A O 1
ATOM 770 N N . GLY A 1 103 ? 2.109 -1.335 -11.262 1.00 96.50 103 GLY A N 1
ATOM 771 C CA . GLY A 1 103 ? 3.187 -0.370 -11.397 1.00 96.50 103 GLY A CA 1
ATOM 772 C C . GLY A 1 103 ? 3.749 -0.318 -12.814 1.00 96.50 103 GLY A C 1
ATOM 773 O O . GLY A 1 103 ? 3.882 0.771 -13.363 1.00 96.50 103 GLY A O 1
ATOM 774 N N . VAL A 1 104 ? 4.003 -1.467 -13.450 1.00 96.81 104 VAL A N 1
ATOM 775 C CA . VAL A 1 104 ? 4.420 -1.533 -14.866 1.00 96.81 104 VAL A CA 1
ATOM 776 C C . VAL A 1 104 ? 3.347 -0.960 -15.791 1.00 96.81 104 VAL A C 1
ATOM 778 O O . VAL A 1 104 ? 3.672 -0.186 -16.690 1.00 96.81 104 VAL A O 1
ATOM 781 N N . LEU A 1 105 ? 2.072 -1.280 -15.555 1.00 96.38 105 LEU A N 1
ATOM 782 C CA . LEU A 1 105 ? 0.966 -0.735 -16.349 1.00 96.38 105 LEU A CA 1
ATOM 783 C C . LEU A 1 105 ? 0.875 0.794 -16.230 1.00 96.38 105 LEU A C 1
ATOM 785 O O . LEU A 1 105 ? 0.755 1.483 -17.242 1.00 96.38 105 LEU A O 1
ATOM 789 N N . LEU A 1 106 ? 0.975 1.331 -15.011 1.00 94.62 106 LEU A N 1
ATOM 790 C CA . LEU A 1 106 ? 0.946 2.775 -14.765 1.00 94.62 106 LEU A CA 1
ATOM 791 C C . LEU A 1 106 ? 2.186 3.475 -15.320 1.00 94.62 106 LEU A C 1
ATOM 793 O O . LEU A 1 106 ? 2.055 4.536 -15.920 1.00 94.62 106 LEU A O 1
ATOM 797 N N . ALA A 1 107 ? 3.371 2.882 -15.180 1.00 94.44 107 ALA A N 1
ATOM 798 C CA . ALA A 1 107 ? 4.588 3.422 -15.774 1.00 94.44 107 ALA A CA 1
ATOM 799 C C . ALA A 1 107 ? 4.501 3.472 -17.302 1.00 94.44 107 ALA A C 1
ATOM 801 O O . ALA A 1 107 ? 4.954 4.447 -17.893 1.00 94.44 107 ALA A O 1
ATOM 802 N N . GLY A 1 108 ? 3.880 2.473 -17.936 1.00 92.56 108 GLY A N 1
ATOM 803 C CA . GLY A 1 108 ? 3.587 2.498 -19.368 1.00 92.56 108 GLY A CA 1
ATOM 804 C C . GLY A 1 108 ? 2.597 3.600 -19.746 1.00 92.56 108 GLY A C 1
ATOM 805 O O . GLY A 1 108 ? 2.848 4.351 -20.683 1.00 92.56 108 GLY A O 1
ATOM 806 N N . LEU A 1 109 ? 1.506 3.743 -18.988 1.00 93.50 109 LEU A N 1
ATOM 807 C CA . LEU A 1 109 ? 0.473 4.753 -19.238 1.00 93.50 109 LEU A CA 1
ATOM 808 C C . LEU A 1 109 ? 0.997 6.188 -19.072 1.00 93.50 109 LEU A C 1
ATOM 810 O O . LEU A 1 109 ? 0.702 7.057 -19.887 1.00 93.50 109 LEU A O 1
ATOM 814 N N . PHE A 1 110 ? 1.783 6.431 -18.023 1.00 91.38 110 PHE A N 1
ATOM 815 C CA . PHE A 1 110 ? 2.331 7.746 -17.681 1.00 91.38 110 PHE A CA 1
ATOM 816 C C . PHE A 1 110 ? 3.760 7.962 -18.183 1.00 91.38 110 PHE A C 1
ATOM 818 O O . PHE A 1 110 ? 4.345 9.012 -17.929 1.00 91.38 110 PHE A O 1
ATOM 825 N N . THR A 1 111 ? 4.308 7.001 -18.931 1.00 90.56 111 THR A N 1
ATOM 826 C CA . THR A 1 111 ? 5.621 7.110 -19.581 1.00 90.56 111 THR A CA 1
ATOM 827 C C . THR A 1 111 ? 6.739 7.410 -18.564 1.00 90.56 111 THR A C 1
ATOM 829 O O . THR A 1 111 ? 7.578 8.287 -18.772 1.00 90.56 111 THR A O 1
ATOM 832 N N . PHE A 1 112 ? 6.757 6.700 -17.430 1.00 91.00 112 PHE A N 1
ATOM 833 C CA . PHE A 1 112 ? 7.776 6.889 -16.391 1.00 91.00 112 PHE A CA 1
ATOM 834 C C . PHE A 1 112 ? 9.137 6.361 -16.848 1.00 91.00 112 PHE A C 1
ATOM 836 O O . PHE A 1 112 ? 9.304 5.161 -17.036 1.00 91.00 112 PHE A O 1
ATOM 843 N N . HIS A 1 113 ? 10.106 7.266 -16.973 1.00 91.31 113 HIS A N 1
ATOM 844 C CA . HIS A 1 113 ? 11.487 6.965 -17.351 1.00 91.31 113 HIS A CA 1
ATOM 845 C C . HIS A 1 113 ? 12.441 7.422 -16.240 1.00 91.31 113 HIS A C 1
ATOM 847 O O . HIS A 1 113 ? 13.055 8.491 -16.319 1.00 91.31 113 HIS A O 1
ATOM 853 N N . LEU A 1 114 ? 12.498 6.659 -15.146 1.00 90.31 114 LEU A N 1
ATOM 854 C CA . LEU A 1 114 ? 13.328 6.985 -13.987 1.00 90.31 114 LEU A CA 1
ATOM 855 C C . LEU A 1 114 ? 14.815 6.979 -14.339 1.00 90.31 114 LEU A C 1
ATOM 857 O O . LEU A 1 114 ? 15.549 7.868 -13.907 1.00 90.31 114 LEU A O 1
ATOM 861 N N . PHE A 1 115 ? 15.273 5.986 -15.099 1.00 90.69 115 PHE A N 1
ATOM 862 C CA . PHE A 1 115 ? 16.695 5.831 -15.396 1.00 90.69 115 PHE A CA 1
ATOM 863 C C . PHE A 1 115 ? 17.178 6.896 -16.380 1.00 90.69 115 PHE A C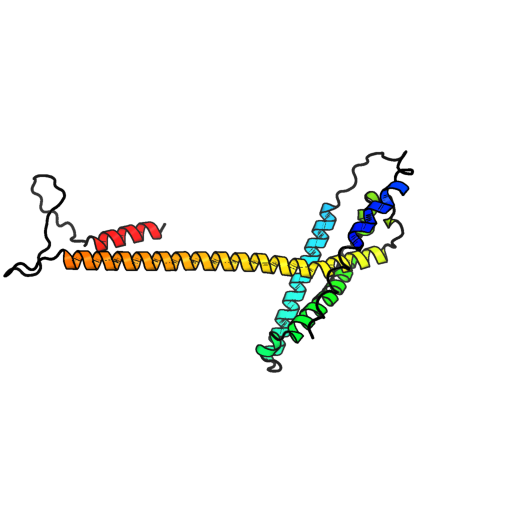 1
ATOM 865 O O . PHE A 1 115 ? 18.253 7.459 -16.170 1.00 90.69 115 PHE A O 1
ATOM 872 N N . ALA A 1 116 ? 16.359 7.258 -17.372 1.00 88.88 116 ALA A N 1
ATOM 873 C CA . ALA A 1 116 ? 16.627 8.403 -18.236 1.00 88.88 116 ALA A CA 1
ATOM 874 C C . ALA A 1 116 ? 16.694 9.711 -17.430 1.00 88.88 116 ALA A C 1
ATOM 876 O O . ALA A 1 116 ? 17.600 10.518 -17.627 1.00 88.88 116 ALA A O 1
ATOM 877 N N . ALA A 1 117 ? 15.789 9.904 -16.464 1.00 87.38 117 ALA A N 1
ATOM 878 C CA . ALA A 1 117 ? 15.804 11.087 -15.607 1.00 87.38 117 ALA A CA 1
ATOM 879 C C . ALA A 1 117 ? 17.044 11.144 -14.691 1.00 87.38 117 ALA A C 1
ATOM 881 O O . ALA A 1 117 ? 17.563 12.224 -14.422 1.00 87.38 117 ALA A O 1
ATOM 882 N N . LEU A 1 118 ? 17.563 9.997 -14.243 1.00 88.38 118 LEU A N 1
ATOM 883 C CA . LEU A 1 118 ? 18.779 9.898 -13.421 1.00 88.38 118 LEU A CA 1
ATOM 884 C C . LEU A 1 118 ? 20.084 9.967 -14.229 1.00 88.38 118 LEU A C 1
ATOM 886 O O . LEU A 1 118 ? 21.167 10.087 -13.650 1.00 88.38 118 LEU A O 1
ATOM 890 N N . GLN A 1 119 ? 20.018 9.901 -15.557 1.00 87.56 119 GLN A N 1
ATOM 891 C CA . GLN A 1 119 ? 21.192 9.890 -16.428 1.00 87.56 119 GLN A CA 1
ATOM 892 C C . GLN A 1 119 ? 22.134 11.099 -16.220 1.00 87.56 119 GLN A C 1
ATOM 894 O O . GLN A 1 119 ? 23.346 10.874 -16.135 1.00 87.56 119 GLN A O 1
ATOM 899 N N . PRO A 1 120 ? 21.640 12.345 -16.030 1.00 84.44 120 PRO A N 1
ATOM 900 C CA . PRO A 1 120 ? 22.496 13.500 -15.745 1.00 84.44 120 PRO A CA 1
ATOM 901 C C . PRO A 1 120 ? 23.243 13.392 -14.409 1.00 84.44 120 PRO A C 1
ATOM 903 O O . PRO A 1 120 ? 24.347 13.908 -14.277 1.00 84.44 120 PRO A O 1
ATOM 906 N N . LEU A 1 121 ? 22.667 12.703 -13.416 1.00 83.25 121 LEU A N 1
ATOM 907 C CA . LEU A 1 121 ? 23.267 12.543 -12.085 1.00 83.25 121 LEU A CA 1
ATOM 908 C C . LEU A 1 121 ? 24.282 11.394 -12.034 1.00 83.25 121 LEU A C 1
ATOM 910 O O . LEU A 1 121 ? 25.106 11.339 -11.127 1.00 83.25 121 LEU A O 1
ATOM 914 N N . THR A 1 122 ? 24.220 10.465 -12.988 1.00 81.38 122 THR A N 1
ATOM 915 C CA . THR A 1 122 ? 25.024 9.233 -12.983 1.00 81.38 122 THR A CA 1
ATOM 916 C C . THR A 1 122 ? 26.207 9.272 -13.948 1.00 81.38 122 THR A C 1
ATOM 918 O O . THR A 1 122 ? 26.823 8.235 -14.191 1.00 81.38 122 THR A O 1
ATOM 921 N N . LEU A 1 123 ? 26.526 10.449 -14.507 1.00 78.81 123 LEU A N 1
ATOM 922 C CA . LEU A 1 123 ? 27.612 10.662 -15.475 1.00 78.81 123 LEU A CA 1
ATOM 923 C C . LEU A 1 123 ? 27.617 9.604 -16.600 1.00 78.81 123 LEU A C 1
ATOM 925 O O . LEU A 1 123 ? 28.661 9.109 -17.015 1.00 78.81 123 LEU A O 1
ATOM 929 N N . GLY A 1 124 ? 26.429 9.216 -17.075 1.00 70.50 124 GLY A N 1
ATOM 930 C CA . GLY A 1 124 ? 26.282 8.266 -18.178 1.00 70.50 124 GLY A CA 1
ATOM 931 C C . GLY A 1 124 ? 26.350 6.779 -17.808 1.00 70.50 124 GLY A C 1
ATOM 932 O O . GLY A 1 124 ? 26.161 5.957 -18.704 1.00 70.50 124 GLY A O 1
ATOM 933 N N . PHE A 1 125 ? 26.512 6.400 -16.533 1.00 79.06 125 PHE A N 1
ATOM 934 C CA . PHE A 1 125 ? 26.451 4.989 -16.104 1.00 79.06 125 PHE A CA 1
ATOM 935 C C . PHE A 1 125 ? 25.142 4.296 -16.529 1.00 79.06 125 PHE A C 1
ATOM 937 O O . PHE A 1 125 ? 25.135 3.118 -16.872 1.00 79.06 125 PHE A O 1
ATOM 944 N N . LEU A 1 126 ? 24.035 5.045 -16.566 1.00 81.31 126 LEU A N 1
ATOM 945 C CA . LEU A 1 126 ? 22.711 4.540 -16.940 1.00 81.31 126 LEU A CA 1
ATOM 946 C C . LEU A 1 126 ? 22.381 4.655 -18.441 1.00 81.31 126 LEU A C 1
ATOM 948 O O . LEU A 1 126 ? 21.272 4.315 -18.844 1.00 81.31 126 LEU A O 1
ATOM 952 N N . SER A 1 127 ? 23.322 5.095 -19.286 1.00 75.19 127 SER A N 1
ATOM 953 C CA . SER A 1 127 ? 23.085 5.357 -20.722 1.00 75.19 127 SER A CA 1
ATOM 954 C C . SER A 1 127 ? 22.755 4.121 -21.572 1.00 75.19 127 SER A C 1
ATOM 956 O O . SER A 1 127 ? 22.341 4.260 -22.720 1.00 75.19 127 SER A O 1
ATOM 958 N N . GLY A 1 128 ? 22.918 2.916 -21.020 1.00 81.62 128 GLY A N 1
ATOM 959 C CA . GLY A 1 128 ? 22.673 1.655 -21.720 1.00 81.62 128 GLY A CA 1
ATOM 960 C C . GLY A 1 128 ? 21.284 1.046 -21.518 1.00 81.62 128 GLY A C 1
ATOM 961 O O . GLY A 1 128 ? 21.035 -0.021 -22.073 1.00 81.62 128 GLY A O 1
ATOM 962 N N . VAL A 1 129 ? 20.397 1.651 -20.717 1.00 86.75 129 VAL A N 1
ATOM 963 C CA . VAL A 1 129 ? 19.071 1.073 -20.430 1.00 86.75 129 VAL A CA 1
ATOM 964 C C . VAL A 1 129 ? 18.098 1.402 -21.570 1.00 86.75 129 VAL A C 1
ATOM 966 O O . VAL A 1 129 ? 17.796 2.576 -21.784 1.00 86.75 129 VAL A O 1
ATOM 969 N N . PRO A 1 130 ? 17.564 0.407 -22.307 1.00 91.69 130 PRO A N 1
ATOM 970 C CA . PRO A 1 130 ? 16.556 0.668 -23.332 1.00 91.69 130 PRO A CA 1
ATOM 971 C C . PRO A 1 130 ? 15.269 1.248 -22.727 1.00 91.69 130 PRO A C 1
ATOM 973 O O . PRO A 1 130 ? 14.875 0.868 -21.625 1.00 91.69 130 PRO A O 1
ATOM 976 N N . ALA A 1 131 ? 14.563 2.110 -23.464 1.00 89.38 131 ALA A N 1
ATOM 977 C CA . ALA A 1 131 ? 13.387 2.827 -22.952 1.00 89.38 131 ALA A CA 1
ATOM 978 C C . ALA A 1 131 ? 12.279 1.899 -22.413 1.00 89.38 131 ALA A C 1
ATOM 980 O O . ALA A 1 131 ? 11.704 2.145 -21.357 1.00 89.38 131 ALA A O 1
ATOM 981 N N . ASN A 1 132 ? 12.019 0.775 -23.085 1.00 92.56 132 ASN A N 1
ATOM 982 C CA . ASN A 1 132 ? 11.049 -0.222 -22.624 1.00 92.56 132 ASN A CA 1
ATOM 983 C C . ASN A 1 132 ? 11.453 -0.876 -21.289 1.00 92.56 132 ASN A C 1
ATOM 985 O O . ASN A 1 132 ? 10.586 -1.202 -20.479 1.00 92.56 132 ASN A O 1
ATOM 989 N N . TRP A 1 133 ? 12.755 -1.050 -21.048 1.00 94.25 133 TRP A N 1
ATOM 990 C CA . TRP A 1 133 ? 13.276 -1.555 -19.778 1.00 94.25 133 TRP A CA 1
ATOM 991 C C . TRP A 1 133 ? 13.246 -0.495 -18.682 1.00 94.25 133 TRP A C 1
ATOM 993 O O . TRP A 1 133 ? 12.925 -0.833 -17.546 1.00 94.25 133 TRP A O 1
ATOM 1003 N N . ASP A 1 134 ? 13.521 0.768 -19.011 1.00 94.38 134 ASP A N 1
ATOM 1004 C CA . ASP A 1 134 ? 13.386 1.881 -18.069 1.00 94.38 134 ASP A CA 1
ATOM 1005 C C . ASP A 1 134 ? 11.947 1.967 -17.542 1.00 94.38 134 ASP A C 1
ATOM 1007 O O . ASP A 1 134 ? 11.727 1.924 -16.332 1.00 94.38 134 ASP A O 1
ATOM 1011 N N . VAL A 1 135 ? 10.958 1.946 -18.440 1.00 94.62 135 VAL A N 1
ATOM 1012 C CA . VAL A 1 135 ? 9.534 1.952 -18.073 1.00 94.62 135 VAL A CA 1
ATOM 1013 C C . VAL A 1 135 ? 9.164 0.752 -17.203 1.00 94.62 135 VAL A C 1
ATOM 1015 O O . VAL A 1 135 ? 8.521 0.911 -16.163 1.00 94.62 135 VAL A O 1
ATOM 1018 N N . ALA A 1 136 ? 9.587 -0.456 -17.588 1.00 96.12 136 ALA A N 1
ATOM 1019 C CA . ALA A 1 136 ? 9.286 -1.661 -16.823 1.00 96.12 136 ALA A CA 1
ATOM 1020 C C . ALA A 1 136 ? 9.904 -1.618 -15.415 1.00 96.12 136 ALA A C 1
ATOM 1022 O O . ALA A 1 136 ? 9.219 -1.886 -14.429 1.00 96.12 136 ALA A O 1
ATOM 1023 N N . LEU A 1 137 ? 11.179 -1.242 -15.295 1.00 95.50 137 LEU A N 1
ATOM 1024 C CA . LEU A 1 137 ? 11.872 -1.167 -14.009 1.00 95.50 137 LEU A CA 1
ATOM 1025 C C . LEU A 1 137 ? 11.326 -0.032 -13.136 1.00 95.50 137 LEU A C 1
ATOM 1027 O O . LEU A 1 137 ? 11.088 -0.244 -11.948 1.00 95.50 137 LEU A O 1
ATOM 1031 N N . SER A 1 138 ? 11.055 1.135 -13.725 1.00 95.00 138 SER A N 1
ATOM 1032 C CA . SER A 1 138 ? 10.381 2.256 -13.061 1.00 95.00 138 SER A CA 1
ATOM 1033 C C . SER A 1 138 ? 9.034 1.820 -12.494 1.00 95.00 138 SER A C 1
ATOM 1035 O O . SER A 1 138 ? 8.728 2.084 -11.333 1.00 95.00 138 SER A O 1
ATOM 1037 N N . GLY A 1 139 ? 8.250 1.085 -13.283 1.00 95.81 139 GLY A N 1
ATOM 1038 C CA . GLY A 1 139 ? 6.968 0.543 -12.859 1.00 95.81 139 GLY A CA 1
ATOM 1039 C C . GLY A 1 139 ? 7.077 -0.487 -11.742 1.00 95.81 139 GLY A C 1
ATOM 1040 O O . GLY A 1 139 ? 6.329 -0.404 -10.772 1.00 95.81 139 GLY A O 1
ATOM 1041 N N . ILE A 1 140 ? 8.037 -1.413 -11.813 1.00 96.81 140 ILE A N 1
ATOM 1042 C CA . ILE A 1 140 ? 8.293 -2.368 -10.724 1.00 96.81 140 ILE A CA 1
ATOM 1043 C C . ILE A 1 140 ? 8.642 -1.620 -9.434 1.00 96.81 140 ILE A C 1
ATOM 1045 O O . ILE A 1 140 ? 8.096 -1.944 -8.380 1.00 96.81 140 ILE A O 1
ATOM 1049 N N . ILE A 1 141 ? 9.502 -0.600 -9.510 1.00 95.94 141 ILE A N 1
ATOM 1050 C CA . ILE A 1 141 ? 9.877 0.229 -8.358 1.00 95.94 141 ILE A CA 1
ATOM 1051 C C . ILE A 1 141 ? 8.631 0.883 -7.752 1.00 95.94 141 ILE A C 1
ATOM 1053 O O . ILE A 1 141 ? 8.376 0.708 -6.561 1.00 95.94 141 ILE A O 1
ATOM 1057 N N . VAL A 1 142 ? 7.813 1.563 -8.563 1.00 96.62 142 VAL A N 1
ATOM 1058 C CA . VAL A 1 142 ? 6.551 2.187 -8.121 1.00 96.62 142 VAL A CA 1
ATOM 1059 C C . VAL A 1 142 ? 5.614 1.162 -7.476 1.00 96.62 142 VAL A C 1
ATOM 1061 O O . VAL A 1 142 ? 5.061 1.405 -6.405 1.00 96.62 142 VAL A O 1
ATOM 1064 N N . GLY A 1 143 ? 5.461 -0.004 -8.101 1.00 94.62 143 GLY A N 1
ATOM 1065 C CA . GLY A 1 143 ? 4.589 -1.070 -7.626 1.00 94.62 143 GLY A CA 1
ATOM 1066 C C . GLY A 1 143 ? 5.023 -1.678 -6.294 1.00 94.62 143 GLY A C 1
ATOM 1067 O O . GLY A 1 143 ? 4.189 -1.935 -5.428 1.00 94.62 143 GLY A O 1
ATOM 1068 N N . VAL A 1 144 ? 6.328 -1.867 -6.094 1.00 95.31 144 VAL A N 1
ATOM 1069 C CA . VAL A 1 144 ? 6.890 -2.348 -4.822 1.00 95.31 144 VAL A CA 1
ATOM 1070 C C . VAL A 1 144 ? 6.797 -1.272 -3.736 1.00 95.31 144 VAL A C 1
ATOM 1072 O O . VAL A 1 144 ? 6.552 -1.607 -2.573 1.00 95.31 144 VAL A O 1
ATOM 1075 N N . LEU A 1 145 ? 6.915 0.012 -4.100 1.00 94.12 145 LEU A N 1
ATOM 1076 C CA . LEU A 1 145 ? 6.747 1.141 -3.176 1.00 94.12 145 LEU A CA 1
ATOM 1077 C C . LEU A 1 145 ? 5.346 1.216 -2.551 1.00 94.12 145 LEU A C 1
ATOM 1079 O O . LEU A 1 145 ? 5.206 1.791 -1.472 1.00 94.12 145 LEU A O 1
ATOM 1083 N N . ALA A 1 146 ? 4.329 0.602 -3.163 1.00 92.94 146 ALA A N 1
ATOM 1084 C CA . ALA A 1 146 ? 2.977 0.558 -2.608 1.00 92.94 146 ALA A CA 1
ATOM 1085 C C . ALA A 1 146 ? 2.936 -0.051 -1.191 1.00 92.94 146 ALA A C 1
ATOM 1087 O O . ALA A 1 146 ? 2.148 0.379 -0.354 1.00 92.94 146 ALA A O 1
ATOM 1088 N N . LYS A 1 147 ? 3.811 -1.019 -0.878 1.00 90.81 147 LYS A N 1
ATOM 1089 C CA . LYS A 1 147 ? 3.831 -1.666 0.444 1.00 90.81 147 LYS A CA 1
ATOM 1090 C C . LYS A 1 147 ? 4.390 -0.763 1.560 1.00 90.81 147 LYS A C 1
ATOM 1092 O O . LYS A 1 147 ? 3.703 -0.603 2.562 1.00 90.81 147 LYS A O 1
ATOM 1097 N N . PRO A 1 148 ? 5.559 -0.116 1.414 1.00 92.38 148 PRO A N 1
ATOM 1098 C CA . PRO A 1 148 ? 5.985 0.920 2.357 1.00 92.38 148 PRO A CA 1
ATOM 1099 C C . PRO A 1 148 ? 4.962 2.052 2.537 1.00 92.38 148 PRO A C 1
ATOM 1101 O O . PRO A 1 148 ? 4.787 2.540 3.651 1.00 92.38 148 PRO A O 1
ATOM 1104 N N . VAL A 1 149 ? 4.267 2.455 1.465 1.00 92.75 149 VAL A N 1
ATOM 1105 C CA . VAL A 1 149 ? 3.184 3.451 1.548 1.00 92.75 149 VAL A CA 1
ATOM 1106 C C . VAL A 1 149 ? 2.033 2.939 2.419 1.00 92.75 149 VAL A C 1
ATOM 1108 O O . VAL A 1 149 ? 1.567 3.670 3.290 1.00 92.75 149 VAL A O 1
ATOM 1111 N N . HIS A 1 150 ? 1.629 1.678 2.254 1.00 92.81 150 HIS A N 1
ATOM 1112 C CA . HIS A 1 150 ? 0.622 1.035 3.100 1.00 92.81 150 HIS A CA 1
ATOM 1113 C C . HIS A 1 150 ? 1.020 1.042 4.581 1.00 92.81 150 HIS A C 1
ATOM 1115 O O . HIS A 1 150 ? 0.240 1.456 5.441 1.00 92.81 150 HIS A O 1
ATOM 1121 N N . ASP A 1 151 ? 2.255 0.634 4.880 1.00 91.69 151 ASP A N 1
ATOM 1122 C CA . ASP A 1 151 ? 2.766 0.585 6.251 1.00 91.69 151 ASP A CA 1
ATOM 1123 C C . ASP A 1 151 ? 2.792 1.991 6.881 1.00 91.69 151 ASP A C 1
ATOM 1125 O O . ASP A 1 151 ? 2.399 2.165 8.037 1.00 91.69 151 ASP A O 1
ATOM 1129 N N . LEU A 1 152 ? 3.174 3.019 6.112 1.00 91.88 152 LEU A N 1
ATOM 1130 C CA . LEU A 1 152 ? 3.150 4.417 6.551 1.00 91.88 152 LEU A CA 1
ATOM 1131 C C . LEU A 1 152 ? 1.730 4.890 6.893 1.00 91.88 152 LEU A C 1
ATOM 1133 O O . LEU A 1 152 ? 1.523 5.529 7.927 1.00 91.88 152 LEU A O 1
ATOM 1137 N N . ILE A 1 153 ? 0.745 4.553 6.057 1.00 90.31 153 ILE A N 1
ATOM 1138 C CA . ILE A 1 153 ? -0.666 4.862 6.322 1.00 90.31 153 ILE A CA 1
ATOM 1139 C C . ILE A 1 153 ? -1.127 4.153 7.599 1.00 90.31 153 ILE A C 1
ATOM 1141 O O . ILE A 1 153 ? -1.777 4.775 8.441 1.00 90.31 153 ILE A O 1
ATOM 1145 N N . GLY A 1 154 ? -0.728 2.892 7.789 1.00 89.75 154 GLY A N 1
ATOM 1146 C CA . GLY A 1 154 ? -0.990 2.128 9.008 1.00 89.75 154 GLY A CA 1
ATOM 1147 C C . GLY A 1 154 ? -0.432 2.800 10.267 1.00 89.75 154 GLY A C 1
ATOM 1148 O O . GLY A 1 154 ? -1.137 2.906 11.270 1.00 89.75 154 GLY A O 1
ATOM 1149 N N . VAL A 1 155 ? 0.795 3.328 10.211 1.00 94.12 155 VAL A N 1
ATOM 1150 C CA . VAL A 1 155 ? 1.410 4.071 11.327 1.00 94.12 155 VAL A CA 1
ATOM 1151 C C . VAL A 1 155 ? 0.640 5.355 11.638 1.00 94.12 155 VAL A C 1
ATOM 1153 O O . VAL A 1 155 ? 0.341 5.623 12.802 1.00 94.12 155 VAL A O 1
ATOM 1156 N N . ILE A 1 156 ? 0.276 6.136 10.618 1.00 92.88 156 ILE A N 1
ATOM 1157 C CA . ILE A 1 156 ? -0.478 7.388 10.798 1.00 92.88 156 ILE A CA 1
ATOM 1158 C C . ILE A 1 156 ? -1.869 7.103 11.380 1.00 92.88 156 ILE A C 1
ATOM 1160 O O . ILE A 1 156 ? -2.318 7.790 12.302 1.00 92.88 156 ILE A O 1
ATOM 1164 N N . ALA A 1 157 ? -2.542 6.062 10.888 1.00 90.69 157 ALA A N 1
ATOM 1165 C CA . ALA A 1 157 ? -3.830 5.626 11.412 1.00 90.69 157 ALA A CA 1
ATOM 1166 C C . ALA A 1 157 ? -3.717 5.144 12.868 1.00 90.69 157 ALA A C 1
ATOM 1168 O O . ALA A 1 157 ? -4.539 5.521 13.706 1.00 90.69 157 ALA A O 1
ATOM 1169 N N . GLY A 1 158 ? -2.672 4.375 13.191 1.00 91.31 158 GLY A N 1
ATOM 1170 C CA . GLY A 1 158 ? -2.379 3.922 14.550 1.00 91.31 158 GLY A CA 1
ATOM 1171 C C . GLY A 1 158 ? -2.131 5.084 15.512 1.00 91.31 158 GLY A C 1
ATOM 1172 O O . GLY A 1 158 ? -2.693 5.107 16.607 1.00 91.31 158 GLY A O 1
ATOM 1173 N N . LEU A 1 159 ? -1.373 6.097 15.082 1.00 92.12 159 LEU A N 1
ATOM 1174 C CA . LEU A 1 159 ? -1.147 7.314 15.860 1.00 92.12 159 LEU A CA 1
ATOM 1175 C C . LEU A 1 159 ? -2.455 8.072 16.120 1.00 92.12 159 LEU A C 1
ATOM 1177 O O . LEU A 1 159 ? -2.717 8.474 17.252 1.00 92.12 159 LEU A O 1
ATOM 1181 N N . LYS A 1 160 ? -3.312 8.225 15.102 1.00 92.38 160 LYS A N 1
ATOM 1182 C CA . LYS A 1 160 ? -4.636 8.844 15.266 1.00 92.38 160 LYS A CA 1
ATOM 1183 C C . LYS A 1 160 ? -5.493 8.077 16.279 1.00 92.38 160 LYS A C 1
ATOM 1185 O O . LYS A 1 160 ? -6.127 8.697 17.131 1.00 92.38 160 LYS A O 1
ATOM 1190 N N . GLY A 1 161 ? -5.500 6.746 16.202 1.00 91.00 161 GLY A N 1
ATOM 1191 C CA . GLY A 1 161 ? -6.216 5.887 17.146 1.00 91.00 161 GLY A CA 1
ATOM 1192 C C . GLY A 1 161 ? -5.705 6.046 18.578 1.00 91.00 161 GLY A C 1
ATOM 1193 O O . GLY A 1 161 ? -6.503 6.215 19.497 1.00 91.00 161 GLY A O 1
ATOM 1194 N N . PHE A 1 162 ? -4.384 6.081 18.759 1.00 92.25 162 PHE A N 1
ATOM 1195 C CA . PHE A 1 162 ? -3.754 6.320 20.057 1.00 92.25 162 PHE A CA 1
ATOM 1196 C C . PHE A 1 162 ? -4.138 7.682 20.646 1.00 92.25 162 PHE A C 1
ATOM 1198 O O . PHE A 1 162 ? -4.568 7.748 21.795 1.00 92.25 162 PHE A O 1
ATOM 1205 N N . LEU A 1 163 ? -4.050 8.758 19.858 1.00 91.44 163 LEU A N 1
ATOM 1206 C CA . LEU A 1 163 ? -4.438 10.102 20.300 1.00 91.44 163 LEU A CA 1
ATOM 1207 C C . LEU A 1 163 ? -5.924 10.170 20.672 1.00 91.44 163 LEU A C 1
ATOM 1209 O O . LEU A 1 163 ? -6.281 10.769 21.684 1.00 91.44 163 LEU A O 1
ATOM 1213 N N . SER A 1 164 ? -6.786 9.510 19.895 1.00 88.31 164 SER A N 1
ATOM 1214 C CA . SER A 1 164 ? -8.214 9.418 20.203 1.00 88.31 164 SER A CA 1
ATOM 1215 C C . SER A 1 164 ? -8.472 8.642 21.498 1.00 88.31 164 SER A C 1
ATOM 1217 O O . SER A 1 164 ? -9.287 9.073 22.309 1.00 88.31 164 SER A O 1
ATOM 1219 N N . GLY A 1 165 ? -7.782 7.520 21.715 1.00 90.38 165 GLY A N 1
ATOM 1220 C CA . GLY A 1 165 ? -7.900 6.727 22.940 1.00 90.38 165 GLY A CA 1
ATOM 1221 C C . GLY A 1 165 ? -7.390 7.476 24.172 1.00 90.38 165 GLY A C 1
ATOM 1222 O O . GLY A 1 165 ? -8.050 7.479 25.207 1.00 90.38 165 GLY A O 1
ATOM 1223 N N . ALA A 1 166 ? -6.267 8.187 24.045 1.00 86.94 166 ALA A N 1
ATOM 1224 C CA . ALA A 1 166 ? -5.722 9.026 25.109 1.00 86.94 166 ALA A CA 1
ATOM 1225 C C . ALA A 1 166 ? -6.674 10.174 25.479 1.00 86.94 166 ALA A C 1
ATOM 1227 O O . ALA A 1 166 ? -6.874 10.446 26.661 1.00 86.94 166 ALA A O 1
ATOM 1228 N N . ALA A 1 167 ? -7.311 10.806 24.488 1.00 84.50 167 ALA A N 1
ATOM 1229 C CA . ALA A 1 167 ? -8.301 11.853 24.725 1.00 84.50 167 ALA A CA 1
ATOM 1230 C C . ALA A 1 167 ? -9.542 11.330 25.471 1.00 84.50 167 ALA A C 1
ATOM 1232 O O . ALA A 1 167 ? -10.057 12.004 26.361 1.00 84.50 167 ALA A O 1
ATOM 1233 N N . VAL A 1 168 ? -10.013 10.121 25.144 1.00 89.50 168 VAL A N 1
ATOM 1234 C CA . VAL A 1 168 ? -11.119 9.477 25.874 1.00 89.50 168 VAL A CA 1
ATOM 1235 C C . VAL A 1 168 ? -10.695 9.137 27.299 1.00 89.50 168 VAL A C 1
ATOM 1237 O O . VAL A 1 168 ? -11.398 9.501 28.236 1.00 89.50 168 VAL A O 1
ATOM 1240 N N . HIS A 1 169 ? -9.515 8.546 27.484 1.00 88.50 169 HIS A N 1
ATOM 1241 C CA . HIS A 1 169 ? -9.015 8.206 28.813 1.00 88.50 169 HIS A CA 1
ATOM 1242 C C . HIS A 1 169 ? -8.830 9.445 29.706 1.00 88.50 169 HIS A C 1
ATOM 1244 O O . HIS A 1 169 ? -9.143 9.409 30.892 1.00 88.50 169 HIS A O 1
ATOM 1250 N N . GLN A 1 170 ? -8.397 10.576 29.139 1.00 85.50 170 GLN A N 1
ATOM 1251 C CA . GLN A 1 170 ? -8.344 11.851 29.861 1.00 85.50 170 GLN A CA 1
ATOM 1252 C C . GLN A 1 170 ? -9.732 12.343 30.288 1.00 85.50 170 GLN A C 1
ATOM 1254 O O . GLN A 1 170 ? -9.872 12.872 31.388 1.00 85.50 170 GLN A O 1
ATOM 1259 N N . ARG A 1 171 ? -10.766 12.148 29.460 1.00 84.00 171 ARG A N 1
ATOM 1260 C CA . ARG A 1 171 ? -12.154 12.484 29.818 1.00 84.00 171 ARG A CA 1
ATOM 1261 C C . ARG A 1 171 ? -12.705 11.562 30.901 1.00 84.00 171 ARG A C 1
ATOM 1263 O O . ARG A 1 171 ? -13.371 12.043 31.809 1.00 84.00 171 ARG A O 1
ATOM 1270 N N . GLU A 1 172 ? -12.398 10.271 30.839 1.00 88.44 172 GLU A N 1
ATOM 1271 C CA . GLU A 1 172 ? -12.786 9.299 31.868 1.00 88.44 172 GLU A CA 1
ATOM 1272 C C . GLU A 1 172 ? -12.093 9.589 33.204 1.00 88.44 172 GLU A C 1
ATOM 1274 O O . GLU A 1 172 ? -12.753 9.625 34.239 1.00 88.44 172 GLU A O 1
ATOM 1279 N N . ALA A 1 173 ? -10.789 9.876 33.189 1.00 85.94 173 ALA A N 1
ATOM 1280 C CA . ALA A 1 173 ? -10.033 10.238 34.385 1.00 85.94 173 ALA A CA 1
ATOM 1281 C C . ALA A 1 173 ? -10.508 11.570 34.989 1.00 85.94 173 ALA A C 1
ATOM 1283 O O . ALA A 1 173 ? -10.661 11.678 36.206 1.00 85.94 173 ALA A O 1
ATOM 1284 N N . ALA A 1 174 ? -10.795 12.573 34.152 1.00 79.50 174 ALA A N 1
ATOM 1285 C CA . ALA A 1 174 ? -11.375 13.834 34.605 1.00 79.50 174 ALA A CA 1
ATOM 1286 C C . ALA A 1 174 ? -12.789 13.638 35.179 1.00 79.50 174 ALA A C 1
ATOM 1288 O O . ALA A 1 174 ? -13.102 14.198 36.225 1.00 79.50 174 ALA A O 1
ATOM 1289 N N . GLY A 1 175 ? -13.624 12.807 34.547 1.00 80.19 175 GLY A N 1
ATOM 1290 C CA . GLY A 1 175 ? -14.956 12.464 35.049 1.00 80.19 175 GLY A CA 1
ATOM 1291 C C . GLY A 1 175 ? -14.910 11.714 36.382 1.00 80.19 175 GLY A C 1
ATOM 1292 O O . GLY A 1 175 ? -15.665 12.039 37.296 1.00 80.19 175 GLY A O 1
ATOM 1293 N N . ALA A 1 176 ? -13.975 10.774 36.536 1.00 85.00 176 ALA A N 1
ATOM 1294 C CA . ALA A 1 176 ? -13.748 10.067 37.793 1.00 85.00 176 ALA A CA 1
ATOM 1295 C C . ALA A 1 176 ? -13.289 11.019 38.910 1.00 85.00 176 ALA A C 1
ATOM 1297 O O . ALA A 1 176 ? -13.807 10.950 40.022 1.00 85.00 176 ALA A O 1
ATOM 1298 N N . ALA A 1 177 ? -12.384 11.956 38.607 1.00 82.62 177 ALA A N 1
ATOM 1299 C CA . ALA A 1 177 ? -11.944 12.974 39.561 1.00 82.62 177 ALA A CA 1
ATOM 1300 C C . ALA A 1 177 ? -13.072 13.946 39.957 1.00 82.62 177 ALA A C 1
ATOM 1302 O O . ALA A 1 177 ? -13.153 14.357 41.113 1.00 82.62 177 ALA A O 1
ATOM 1303 N N . MET A 1 178 ? -13.972 14.295 39.029 1.00 74.88 178 MET A N 1
ATOM 1304 C CA . MET A 1 178 ? -15.154 15.108 39.342 1.00 74.88 178 MET A CA 1
ATOM 1305 C C . MET A 1 178 ? -16.147 14.355 40.229 1.00 74.88 178 MET A C 1
ATOM 1307 O O . MET A 1 178 ? -16.650 14.926 41.193 1.00 74.88 178 MET A O 1
ATOM 1311 N N . ALA A 1 179 ? -16.410 13.079 39.939 1.00 82.75 179 ALA A N 1
ATOM 1312 C CA . ALA A 1 179 ? -17.295 12.250 40.753 1.00 82.75 179 ALA A CA 1
ATOM 1313 C C . ALA A 1 179 ? -16.756 12.071 42.183 1.00 82.75 179 ALA A C 1
ATOM 1315 O O . ALA A 1 179 ? -17.514 12.197 43.144 1.00 82.75 179 ALA A O 1
ATOM 1316 N N . ASP A 1 180 ? -15.446 11.856 42.330 1.00 86.62 180 ASP A N 1
ATOM 1317 C CA . ASP A 1 180 ? -14.779 11.798 43.635 1.00 86.62 180 ASP A CA 1
ATOM 1318 C C . ASP A 1 180 ? -14.859 13.145 44.378 1.00 86.62 180 ASP A C 1
ATOM 1320 O O . ASP A 1 180 ? -15.174 13.197 45.568 1.00 86.62 180 ASP A O 1
ATOM 1324 N N . GLY A 1 181 ? -14.689 14.261 43.658 1.00 78.75 181 GLY A N 1
ATOM 1325 C CA . GLY A 1 181 ? -14.888 15.608 44.196 1.00 78.75 181 GLY A CA 1
ATOM 1326 C C . GLY A 1 181 ? -16.309 15.846 44.719 1.00 78.75 181 GLY A C 1
ATOM 1327 O O . GLY A 1 181 ? -16.474 16.356 45.829 1.00 78.75 181 GLY A O 1
ATOM 1328 N N . VAL A 1 182 ? -17.335 15.432 43.966 1.00 81.25 182 VAL A N 1
ATOM 1329 C CA . VAL A 1 182 ? -18.747 15.522 44.382 1.00 81.25 182 VAL A CA 1
ATOM 1330 C C . VAL A 1 182 ? -19.020 14.646 45.604 1.00 81.25 182 VAL A C 1
ATOM 1332 O O . VAL A 1 182 ? -19.662 15.104 46.547 1.00 81.25 182 VAL A O 1
ATOM 1335 N N . LEU A 1 183 ? -18.502 13.416 45.639 1.00 83.00 183 LEU A N 1
ATOM 1336 C CA . LEU A 1 183 ? -18.654 12.524 46.792 1.00 83.00 183 LEU A CA 1
ATOM 1337 C C . LEU A 1 183 ? -18.015 13.109 48.054 1.00 83.00 183 LEU A C 1
ATOM 1339 O O . LEU A 1 183 ? -18.621 13.073 49.124 1.00 83.00 183 LEU A O 1
ATOM 1343 N N . LYS A 1 184 ? -16.823 13.697 47.933 1.00 85.06 184 LYS A N 1
ATOM 1344 C CA . LYS A 1 184 ? -16.126 14.333 49.054 1.00 85.06 184 LYS A CA 1
ATOM 1345 C C . LYS A 1 184 ? -16.850 15.584 49.558 1.00 85.06 184 LYS A C 1
ATOM 1347 O O . LYS A 1 184 ? -16.893 15.814 50.764 1.00 85.06 184 LYS A O 1
ATOM 1352 N N . LEU A 1 185 ? -17.455 16.364 48.659 1.00 79.06 185 LEU A N 1
ATOM 1353 C CA . LEU A 1 185 ? -18.317 17.497 49.015 1.00 79.06 185 LEU A CA 1
ATOM 1354 C C . LEU A 1 185 ? -19.584 17.032 49.741 1.00 79.06 185 LEU A C 1
ATOM 1356 O O . LEU A 1 185 ? -19.890 17.561 50.805 1.00 79.06 185 LEU A O 1
ATOM 1360 N N . ALA A 1 186 ? -20.263 16.000 49.236 1.00 77.88 186 ALA A N 1
ATOM 1361 C CA . ALA A 1 186 ? -21.448 15.430 49.878 1.00 77.88 186 ALA A CA 1
ATOM 1362 C C . ALA A 1 186 ? -21.131 14.847 51.269 1.00 77.88 186 ALA A C 1
ATOM 1364 O O . ALA A 1 186 ? -21.892 15.038 52.216 1.00 77.88 186 ALA A O 1
ATOM 1365 N N . GLN A 1 187 ? -19.979 14.186 51.427 1.00 80.69 187 GLN A N 1
ATOM 1366 C CA . GLN A 1 187 ? -19.503 13.708 52.729 1.00 80.69 187 GLN A CA 1
ATOM 1367 C C . GLN A 1 187 ? -19.166 14.862 53.680 1.00 80.69 187 GLN A C 1
ATOM 1369 O O . GLN A 1 187 ? -19.508 14.797 54.859 1.00 80.69 187 GLN A O 1
ATOM 1374 N N . SER A 1 188 ? -18.545 15.931 53.175 1.00 77.06 188 SER A N 1
ATOM 1375 C CA . SER A 1 188 ? -18.265 17.135 53.962 1.00 77.06 188 SER A CA 1
ATOM 1376 C C . SER A 1 188 ? -19.543 17.865 54.386 1.00 77.06 188 SER A C 1
ATOM 1378 O O . SER A 1 188 ? -19.589 18.399 55.490 1.00 77.06 188 SER A O 1
ATOM 1380 N N . GLU A 1 189 ? -20.577 17.896 53.543 1.00 68.12 189 GLU A N 1
ATOM 1381 C CA . GLU A 1 189 ? -21.879 18.495 53.863 1.00 68.12 189 GLU A CA 1
ATOM 1382 C C . GLU A 1 189 ? -22.631 17.663 54.910 1.00 68.12 189 GLU A C 1
ATOM 1384 O O . GLU A 1 189 ? -23.172 18.216 55.866 1.00 68.12 189 GLU A O 1
ATOM 1389 N N . ALA A 1 190 ? -22.576 16.334 54.796 1.00 66.06 190 ALA A N 1
ATOM 1390 C CA . ALA A 1 190 ? -23.137 15.424 55.790 1.00 66.06 190 ALA A CA 1
ATOM 1391 C C . ALA A 1 190 ? -22.417 15.517 57.149 1.00 66.06 190 ALA A C 1
ATOM 1393 O O . ALA A 1 190 ? -23.069 15.462 58.187 1.00 66.06 190 ALA A O 1
ATOM 1394 N N . GLN A 1 191 ? -21.090 15.697 57.161 1.00 64.56 191 GLN A N 1
ATOM 1395 C CA . GLN A 1 191 ? -20.307 15.899 58.389 1.00 64.56 191 GLN A CA 1
ATOM 1396 C C . GLN A 1 191 ? -20.426 17.321 58.969 1.00 64.56 191 GLN A C 1
ATOM 1398 O O . GLN A 1 191 ? -20.165 17.515 60.154 1.00 64.56 191 GLN A O 1
ATOM 1403 N N . GLY A 1 192 ? -20.819 18.313 58.162 1.00 58.88 192 GLY A N 1
ATOM 1404 C CA . GLY A 1 192 ? -21.053 19.700 58.585 1.00 58.88 192 GLY A CA 1
ATOM 1405 C C . GLY A 1 192 ? -22.428 19.960 59.217 1.00 58.88 192 GLY A C 1
ATOM 1406 O O . GLY A 1 192 ? -22.677 21.068 59.697 1.00 58.88 192 GLY A O 1
ATOM 1407 N N . MET A 1 193 ? -23.323 18.965 59.231 1.00 53.19 193 MET A N 1
ATOM 1408 C CA . MET A 1 193 ? -24.557 18.997 60.020 1.00 53.19 193 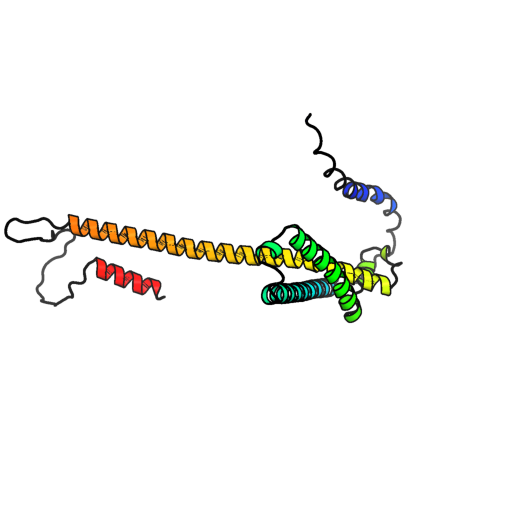MET A CA 1
ATOM 1409 C C . MET A 1 193 ? -24.285 18.449 61.421 1.00 53.19 193 MET A C 1
ATOM 1411 O O . MET A 1 193 ? -23.966 17.273 61.583 1.00 53.19 193 MET A O 1
ATOM 1415 N N . ILE A 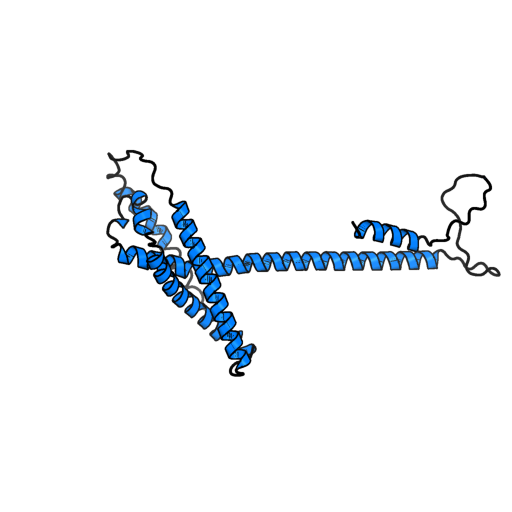1 194 ? -24.453 19.288 62.441 1.00 51.91 194 ILE A N 1
ATOM 1416 C CA . ILE A 1 194 ? -24.470 18.842 63.837 1.00 51.91 194 ILE A CA 1
ATOM 1417 C C . ILE A 1 194 ? -25.929 18.630 64.240 1.00 51.91 194 ILE A C 1
ATOM 1419 O O . ILE A 1 194 ? -26.775 19.506 64.045 1.00 51.91 194 ILE A O 1
ATOM 1423 N N . GLU A 1 195 ? -26.235 17.464 64.808 1.00 50.31 195 GLU A N 1
ATOM 1424 C CA . GLU A 1 195 ? -27.533 17.219 65.433 1.00 50.31 195 GLU A CA 1
ATOM 1425 C C . GLU A 1 195 ? -27.628 18.012 66.738 1.00 50.31 195 GLU A C 1
ATOM 1427 O O . GLU A 1 195 ? -26.955 17.711 67.726 1.00 50.31 195 GLU A O 1
ATOM 1432 N N . VAL A 1 196 ? -28.472 19.043 66.740 1.00 49.22 196 VAL A N 1
ATOM 1433 C CA . VAL A 1 196 ? -28.805 19.800 67.946 1.00 49.22 196 VAL A CA 1
ATOM 1434 C C . VAL A 1 196 ? -30.025 19.139 68.600 1.00 49.22 196 VAL A C 1
ATOM 1436 O O . VAL A 1 196 ? -31.089 19.071 67.968 1.00 49.22 196 VAL A O 1
ATOM 1439 N N . PRO A 1 197 ? -29.917 18.643 69.850 1.00 43.06 197 PRO A N 1
ATOM 1440 C CA . PRO A 1 197 ? -31.029 17.997 70.540 1.00 43.06 197 PRO A CA 1
ATOM 1441 C C . PRO A 1 197 ? -32.262 18.912 70.601 1.00 43.06 197 PRO A C 1
ATOM 1443 O O . PRO A 1 197 ? -32.206 20.003 71.163 1.00 43.06 197 PRO A O 1
ATOM 1446 N N . GLY A 1 198 ? -33.375 18.463 70.010 1.00 55.28 198 GLY A N 1
ATOM 1447 C CA . GLY A 1 198 ? -34.661 19.173 69.993 1.00 55.28 198 GLY A CA 1
ATOM 1448 C C . GLY A 1 198 ? -34.956 20.048 68.763 1.00 55.28 198 GLY A C 1
ATOM 1449 O O . GLY A 1 198 ? -36.100 20.466 68.624 1.00 55.28 198 GLY A O 1
ATOM 1450 N N . MET A 1 199 ? -33.994 20.292 67.859 1.00 52.16 199 MET A N 1
ATOM 1451 C CA . MET A 1 199 ? -34.178 21.158 66.667 1.00 52.16 199 MET A CA 1
ATOM 1452 C C . MET A 1 199 ? -33.963 20.445 65.316 1.00 52.16 199 MET A C 1
ATOM 1454 O O . MET A 1 199 ? -34.278 21.011 64.273 1.00 52.16 199 MET A O 1
ATOM 1458 N N . GLY A 1 200 ? -33.486 19.194 65.310 1.00 55.94 200 GLY A N 1
ATOM 1459 C CA . GLY A 1 200 ? -33.176 18.464 64.072 1.00 55.94 200 GLY A CA 1
ATOM 1460 C C . GLY A 1 200 ? -31.882 18.949 63.389 1.00 55.94 200 GLY A C 1
ATOM 1461 O O . GLY A 1 200 ? -31.169 19.791 63.945 1.00 55.94 200 GLY A O 1
ATOM 1462 N N . PRO A 1 201 ? -31.517 18.396 62.215 1.00 50.50 201 PRO A N 1
ATOM 1463 C CA . PRO A 1 201 ? -30.226 18.657 61.572 1.00 50.50 201 PRO A CA 1
ATOM 1464 C C . PRO A 1 201 ? -30.076 20.144 61.232 1.00 50.50 201 PRO A C 1
ATOM 1466 O O . PRO A 1 201 ? -30.856 20.678 60.448 1.00 50.50 201 PRO A O 1
ATOM 1469 N N . THR A 1 202 ? -29.082 20.822 61.814 1.00 51.19 202 THR A N 1
ATOM 1470 C CA . THR A 1 202 ? -28.870 22.263 61.597 1.00 51.19 202 THR A CA 1
ATOM 1471 C C . THR A 1 202 ? -27.448 22.510 61.080 1.00 51.19 202 THR A C 1
ATOM 1473 O O . THR A 1 202 ? -26.479 21.974 61.621 1.00 51.19 202 THR A O 1
ATOM 1476 N N . ARG A 1 203 ? -27.309 23.303 60.006 1.00 48.72 203 ARG A N 1
ATOM 1477 C CA . ARG A 1 203 ? -26.004 23.701 59.444 1.00 48.72 203 ARG A CA 1
ATOM 1478 C C . ARG A 1 203 ? -25.317 24.688 60.390 1.00 48.72 203 ARG A C 1
ATOM 1480 O O . ARG A 1 203 ? -25.950 25.641 60.842 1.00 48.72 203 ARG A O 1
ATOM 1487 N N . ILE A 1 204 ? -24.021 24.514 60.648 1.00 49.88 204 ILE A N 1
ATOM 1488 C CA . ILE A 1 204 ? -23.237 25.516 61.382 1.00 49.88 204 ILE A CA 1
ATOM 1489 C C . ILE A 1 204 ? -22.997 26.711 60.452 1.00 49.88 204 ILE A C 1
ATOM 1491 O O . ILE A 1 204 ? -22.192 26.640 59.525 1.00 49.88 204 ILE A O 1
ATOM 1495 N N . ALA A 1 205 ? -23.696 27.819 60.684 1.00 46.47 205 ALA A N 1
ATOM 1496 C CA . ALA A 1 205 ? -23.357 29.092 60.066 1.00 46.47 205 ALA A CA 1
ATOM 1497 C C . ALA A 1 205 ? -22.098 29.661 60.741 1.00 46.47 205 ALA A C 1
ATOM 1499 O O . ALA A 1 205 ? -22.131 29.993 61.924 1.00 46.47 205 ALA A O 1
ATOM 1500 N N . GLY A 1 206 ? -20.997 29.797 59.994 1.00 43.88 206 GLY A N 1
ATOM 1501 C CA . GLY A 1 206 ? -19.904 30.679 60.407 1.00 43.88 206 GLY A CA 1
ATOM 1502 C C . GLY A 1 206 ? -18.525 30.366 59.834 1.00 43.88 206 GLY A C 1
ATOM 1503 O O . GLY A 1 206 ? -17.778 29.612 60.446 1.00 43.88 206 GLY A O 1
ATOM 1504 N N . ALA A 1 207 ? -18.166 31.028 58.726 1.00 40.84 207 ALA A N 1
ATOM 1505 C CA . ALA A 1 207 ? -16.863 31.690 58.544 1.00 40.84 207 ALA A CA 1
ATOM 1506 C C . ALA A 1 207 ? -16.804 32.430 57.190 1.00 40.84 207 ALA A C 1
ATOM 1508 O O . ALA A 1 207 ? -16.450 31.831 56.181 1.00 40.84 207 ALA A O 1
ATOM 1509 N N . TYR A 1 208 ? -17.196 33.709 57.181 1.00 36.31 208 TYR A N 1
ATOM 1510 C CA . TYR A 1 208 ? -16.504 34.883 56.603 1.00 36.31 208 TYR A CA 1
ATOM 1511 C C . TYR A 1 208 ? -17.527 36.026 56.477 1.00 36.31 208 TYR A C 1
ATOM 1513 O O . TYR A 1 208 ? -18.541 35.887 55.801 1.00 36.31 208 TYR A O 1
ATOM 1521 N N . GLY A 1 209 ? -17.303 37.101 57.237 1.00 39.44 209 GLY A N 1
ATOM 1522 C CA . GLY A 1 209 ? -18.304 38.127 57.533 1.00 39.44 209 GLY A CA 1
ATOM 1523 C C . GLY A 1 209 ? -18.500 39.202 56.470 1.00 39.44 209 GLY A C 1
ATOM 1524 O O . GLY A 1 209 ? -17.671 39.347 55.581 1.00 39.44 209 GLY A O 1
ATOM 1525 N N . GLN A 1 210 ? -19.582 39.968 56.623 1.00 35.22 210 GLN A N 1
ATOM 1526 C CA . GLN A 1 210 ? -19.611 41.434 5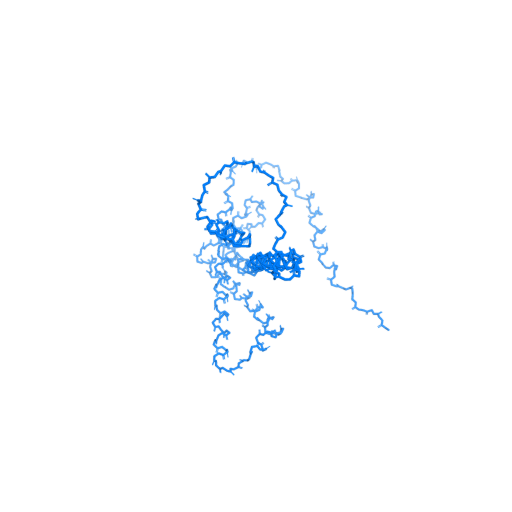6.591 1.00 35.22 210 GLN A CA 1
ATOM 1527 C C . GLN A 1 210 ? -21.000 41.914 57.054 1.00 35.22 210 GLN A C 1
ATOM 1529 O O . GLN A 1 210 ? -21.981 41.183 56.940 1.00 35.22 210 GLN A O 1
ATOM 1534 N N . ASP A 1 211 ? -21.008 43.103 57.641 1.00 37.75 211 ASP A N 1
ATOM 1535 C CA . ASP A 1 211 ? -22.007 43.707 58.519 1.00 37.75 211 ASP A CA 1
ATOM 1536 C C . ASP A 1 211 ? -23.408 43.982 57.934 1.00 37.75 211 ASP A C 1
ATOM 1538 O O . ASP A 1 211 ? -23.625 43.988 56.725 1.00 37.75 211 ASP A O 1
ATOM 1542 N N . GLU A 1 212 ? -24.328 44.214 58.879 1.00 46.72 212 GLU A N 1
ATOM 1543 C CA . GLU A 1 212 ? -25.576 44.994 58.835 1.00 46.72 212 GLU A CA 1
ATOM 1544 C C . GLU A 1 212 ? -26.004 45.580 57.474 1.00 46.72 212 GLU A C 1
ATOM 1546 O O . GLU A 1 212 ? -25.389 46.512 56.970 1.00 46.72 212 GLU A O 1
ATOM 1551 N N . ASP A 1 213 ? -27.135 45.121 56.926 1.00 34.12 213 ASP A N 1
ATOM 1552 C CA . ASP A 1 213 ? -28.358 45.940 56.867 1.00 34.12 213 ASP A CA 1
ATOM 1553 C C . ASP A 1 213 ? -29.538 45.147 56.288 1.00 34.12 213 ASP A C 1
ATOM 1555 O O . ASP A 1 213 ? -29.398 44.285 55.417 1.00 34.12 213 ASP A O 1
ATOM 1559 N N . GLY A 1 214 ? -30.734 45.444 56.789 1.00 47.19 214 GLY A N 1
ATOM 1560 C CA . GLY A 1 214 ? -31.966 44.768 56.407 1.00 47.19 214 GLY A CA 1
ATOM 1561 C C . GLY A 1 214 ? -32.315 44.927 54.925 1.00 47.19 214 GLY A C 1
ATOM 1562 O O . GLY A 1 214 ? -32.481 46.036 54.420 1.00 47.19 214 GLY A O 1
ATOM 1563 N N . LYS A 1 215 ? -32.538 43.795 54.255 1.00 31.27 215 LYS A N 1
ATOM 1564 C CA . LYS A 1 215 ? -33.514 43.640 53.170 1.00 31.27 215 LYS A CA 1
ATOM 1565 C C . LYS A 1 215 ? -33.801 42.158 52.974 1.00 31.27 215 LYS A C 1
ATOM 1567 O O . LYS A 1 215 ? -32.928 41.396 52.569 1.00 31.27 215 LYS A O 1
ATOM 1572 N N . GLU A 1 216 ? -35.048 41.775 53.234 1.00 45.53 216 GLU A N 1
ATOM 1573 C CA . GLU A 1 216 ? -35.650 40.599 52.617 1.00 45.53 216 GLU A CA 1
ATOM 1574 C C . GLU A 1 216 ? -35.388 40.675 51.110 1.00 45.53 216 GLU A C 1
ATOM 1576 O O . GLU A 1 216 ? -35.956 41.494 50.388 1.00 45.53 216 GLU A O 1
ATOM 1581 N N . SER A 1 217 ? -34.486 39.828 50.636 1.00 32.94 217 SER A N 1
ATOM 1582 C CA . SER A 1 217 ? -34.487 39.391 49.255 1.00 32.94 217 SER A CA 1
ATOM 1583 C C . SER A 1 217 ? -34.549 37.879 49.314 1.00 32.94 217 SER A C 1
ATOM 1585 O O . SER A 1 217 ? -33.687 37.220 49.892 1.00 32.94 217 SER A O 1
ATOM 1587 N N . THR A 1 218 ? -35.640 37.346 48.786 1.00 42.03 218 THR A N 1
ATOM 1588 C CA . THR A 1 218 ? -35.814 35.943 48.440 1.00 42.03 218 THR A CA 1
ATOM 1589 C C . THR A 1 218 ? -34.723 35.567 47.438 1.00 42.03 218 THR A C 1
ATOM 1591 O O . THR A 1 218 ? -34.923 35.640 46.226 1.00 42.03 218 THR A O 1
ATOM 1594 N N . ALA A 1 219 ? -33.534 35.258 47.939 1.00 42.12 219 ALA A N 1
ATOM 1595 C CA . ALA A 1 219 ? -32.403 34.806 47.155 1.00 42.12 219 ALA A CA 1
ATOM 1596 C C . ALA A 1 219 ? -32.282 33.297 47.352 1.00 42.12 219 ALA A C 1
ATOM 1598 O O . ALA A 1 219 ? -31.604 32.836 48.262 1.00 42.12 219 ALA A O 1
ATOM 1599 N N . ASP A 1 220 ? -33.036 32.577 46.521 1.00 48.06 220 ASP A N 1
ATOM 1600 C CA . ASP A 1 220 ? -32.750 31.241 45.990 1.00 48.06 220 ASP A CA 1
ATOM 1601 C C . ASP A 1 220 ? -31.673 30.464 46.783 1.00 48.06 220 ASP A C 1
ATOM 1603 O O . ASP A 1 220 ? -30.467 30.661 46.584 1.00 48.06 220 ASP A O 1
ATOM 1607 N N . GLU A 1 221 ? -32.117 29.585 47.694 1.00 50.31 221 GLU A N 1
ATOM 1608 C CA . GLU A 1 221 ? -31.302 28.602 48.429 1.00 50.31 221 GLU A CA 1
ATOM 1609 C C . GLU A 1 221 ? -30.708 27.548 47.471 1.00 50.31 221 GLU A C 1
ATOM 1611 O O . GLU A 1 221 ? -30.897 26.344 47.624 1.00 50.31 221 GLU A O 1
ATOM 1616 N N . LYS A 1 222 ? -29.971 27.969 46.443 1.00 54.19 222 LYS A N 1
ATOM 1617 C CA . LYS A 1 222 ? -29.156 27.045 45.657 1.00 54.19 222 LYS A CA 1
ATOM 1618 C C . LYS A 1 222 ? -28.037 26.537 46.554 1.00 54.19 222 LYS A C 1
ATOM 1620 O O . LYS A 1 222 ? -27.192 27.323 46.998 1.00 54.19 222 LYS A O 1
ATOM 1625 N N . SER A 1 223 ? -28.031 25.227 46.807 1.00 67.25 223 SER A N 1
ATOM 1626 C CA . SER A 1 223 ? -26.955 24.545 47.524 1.00 67.25 223 SER A CA 1
ATOM 1627 C C . SER A 1 223 ? -25.602 24.923 46.907 1.00 67.25 223 SER A C 1
ATOM 1629 O O . SER A 1 223 ? -25.498 25.169 45.702 1.00 67.25 223 SER A O 1
ATOM 1631 N N . ALA A 1 224 ? -24.532 24.968 47.707 1.00 63.75 224 ALA A N 1
ATOM 1632 C CA . ALA A 1 224 ? -23.178 25.203 47.191 1.00 63.75 224 ALA A CA 1
ATOM 1633 C C . ALA A 1 224 ? -22.819 24.210 46.063 1.00 63.75 224 ALA A C 1
ATOM 1635 O O . ALA A 1 224 ? -22.099 24.559 45.126 1.00 63.75 224 ALA A O 1
ATOM 1636 N N . THR A 1 225 ? -23.407 23.014 46.119 1.00 57.50 225 THR A N 1
ATOM 1637 C CA . THR A 1 225 ? -23.357 21.974 45.091 1.00 57.50 225 THR A CA 1
ATOM 1638 C C . THR A 1 225 ? -24.033 22.414 43.789 1.00 57.50 225 THR A C 1
ATOM 1640 O O . THR A 1 225 ? -23.431 22.288 42.725 1.00 57.50 225 THR A O 1
ATOM 1643 N N . ASP A 1 226 ? -25.219 23.022 43.857 1.00 68.31 226 ASP A N 1
ATOM 1644 C CA . ASP A 1 226 ? -25.942 23.517 42.678 1.00 68.31 226 ASP A CA 1
ATOM 1645 C C . ASP A 1 226 ? -25.193 24.663 41.995 1.00 68.31 226 ASP A C 1
ATOM 1647 O O . ASP A 1 226 ? -25.073 24.682 40.769 1.00 68.31 226 ASP A O 1
ATOM 1651 N N . ARG A 1 227 ? -24.590 25.576 42.772 1.00 70.00 227 ARG A N 1
ATOM 1652 C CA . ARG A 1 227 ? -23.723 26.627 42.208 1.00 70.00 227 ARG A CA 1
ATOM 1653 C C . ARG A 1 227 ? -22.494 26.050 41.517 1.00 70.00 227 ARG A C 1
ATOM 1655 O O . ARG A 1 227 ? -22.083 26.564 40.480 1.00 70.00 227 ARG A O 1
ATOM 1662 N N . TYR A 1 228 ? -21.892 25.000 42.071 1.00 63.28 228 TYR A N 1
ATOM 1663 C CA . TYR A 1 228 ? -20.718 24.377 41.464 1.00 63.28 228 TYR A CA 1
ATOM 1664 C C . TYR A 1 228 ? -21.073 23.632 40.167 1.00 63.28 228 TYR A C 1
ATOM 1666 O O . TYR A 1 228 ? -20.344 23.741 39.179 1.00 63.28 228 TYR A O 1
ATOM 1674 N N . ILE A 1 229 ? -22.226 22.952 40.135 1.00 76.00 229 ILE A N 1
ATOM 1675 C CA . ILE A 1 229 ? -22.785 22.320 38.930 1.00 76.00 229 ILE A CA 1
ATOM 1676 C C . ILE A 1 229 ? -23.063 23.372 37.847 1.00 76.00 229 ILE A C 1
ATOM 1678 O O . ILE A 1 229 ? -22.688 23.180 36.691 1.00 76.00 229 ILE A O 1
ATOM 1682 N N . GLU A 1 230 ? -23.643 24.514 38.216 1.00 76.94 230 GLU A N 1
ATOM 1683 C CA . GLU A 1 230 ? -23.941 25.616 37.294 1.00 76.94 230 GLU A CA 1
ATOM 1684 C C . GLU A 1 230 ? -22.664 26.251 36.706 1.00 76.94 230 GLU A C 1
ATOM 1686 O O . GLU A 1 230 ? -22.577 26.493 35.499 1.00 76.94 230 GLU A O 1
ATOM 1691 N N . ILE A 1 231 ? -21.621 26.440 37.523 1.00 75.88 231 ILE A N 1
ATOM 1692 C CA . ILE A 1 231 ? -20.313 26.947 37.069 1.00 75.88 231 ILE A CA 1
ATOM 1693 C C . ILE A 1 231 ? -19.624 25.958 36.114 1.00 75.88 231 ILE A C 1
ATOM 1695 O O . ILE A 1 231 ? -19.009 26.375 35.128 1.00 75.88 231 ILE A O 1
ATOM 1699 N N . LEU A 1 232 ? -19.725 24.652 36.375 1.00 62.81 232 LEU A N 1
ATOM 1700 C CA . LEU A 1 232 ? -19.165 23.613 35.507 1.00 62.81 232 LEU A CA 1
ATOM 1701 C C . LEU A 1 232 ? -19.897 23.523 34.167 1.00 62.81 232 LEU A C 1
ATOM 1703 O O . LEU A 1 232 ? -19.242 23.412 33.127 1.00 62.81 232 LEU A O 1
ATOM 1707 N N . HIS A 1 233 ? -21.226 23.618 34.178 1.00 69.06 233 HIS A N 1
ATOM 1708 C CA . HIS A 1 233 ? -22.044 23.589 32.967 1.00 69.06 233 HIS A CA 1
ATOM 1709 C C . HIS A 1 233 ? -21.720 24.778 32.045 1.00 69.06 233 HIS A C 1
ATOM 1711 O O . HIS A 1 233 ? -21.527 24.604 30.843 1.00 69.06 233 HIS A O 1
ATOM 1717 N N . ASN A 1 234 ? -21.514 25.970 32.616 1.00 71.81 234 ASN A N 1
ATOM 1718 C CA . ASN A 1 234 ? -21.102 27.152 31.853 1.00 71.81 234 ASN A CA 1
ATOM 1719 C C . ASN A 1 234 ? -19.664 27.089 31.310 1.00 71.81 234 ASN A C 1
ATOM 1721 O O . ASN A 1 234 ? -19.375 27.725 30.302 1.00 71.81 234 ASN A O 1
ATOM 1725 N N . ARG A 1 235 ? -18.755 26.333 31.941 1.00 60.19 235 ARG A N 1
ATOM 1726 C CA . ARG A 1 235 ? -17.371 26.158 31.454 1.00 60.19 235 ARG A CA 1
ATOM 1727 C C . ARG A 1 235 ? -17.193 25.036 30.432 1.00 60.19 235 ARG A C 1
ATOM 1729 O O . ARG A 1 235 ? -16.176 25.021 29.751 1.00 60.19 235 ARG A O 1
ATOM 1736 N N . THR A 1 236 ? -18.118 24.082 30.361 1.00 53.84 236 THR A N 1
ATOM 1737 C CA . THR A 1 236 ? -18.038 22.928 29.444 1.00 53.84 236 THR A CA 1
ATOM 1738 C C . THR A 1 236 ? -18.865 23.105 28.172 1.00 53.84 236 THR A C 1
ATOM 1740 O O . THR A 1 236 ? -18.627 22.396 27.199 1.00 53.84 236 THR A O 1
ATOM 1743 N N . ALA A 1 237 ? -19.806 24.054 28.162 1.00 52.72 237 ALA A N 1
ATOM 1744 C CA . ALA A 1 237 ? -20.609 24.405 26.992 1.00 52.72 237 ALA A CA 1
ATOM 1745 C C . ALA A 1 237 ? -19.952 25.448 26.055 1.00 52.72 237 ALA A C 1
ATOM 1747 O O . ALA A 1 237 ? -20.526 25.740 25.005 1.00 52.72 237 ALA A O 1
ATOM 1748 N N . SER A 1 238 ? -18.775 25.996 26.405 1.00 42.19 238 SER A N 1
ATOM 1749 C CA . SER A 1 238 ? -17.921 26.806 25.510 1.00 42.19 238 SER A CA 1
ATOM 1750 C C . SER A 1 238 ? -16.762 25.983 24.965 1.00 42.19 238 SER A C 1
ATOM 1752 O O . SER A 1 238 ? -16.491 26.071 23.750 1.00 42.19 238 SER A O 1
#

pLDDT: mean 75.2, std 21.02, range [31.27, 96.94]

Secondary structure (DSSP, 8-state):
------STTSHHHHTTSSSGGGHHHHTTS-SS------PPPSHHHHHHHHHHHHHHHHHHHHHHHHHHHHHHHTTSS-HHHHTSHHHHHHHHHHHHHHHHHHHHHHHHHHT--HHHHHGGGTTTTTTT--HHHHHHHHHHHHHHHHHHHHHHHHHHHHHHHHHHHHHHHHHHHHHHHHHHHHHHHHHHHHHTEEEETTTEEEE---S----------------HHHHHHHHHHHHH--

Foldseek 3Di:
DDDDDPDPPPPVPVVVVVVVVCVVVVVVPPPDDDPPDPQPDCVVLVVVLQVLLQVLLVVLVVVVVVVVVCCVVVVVDDPVVCPDPVNVVVSVVVQLVSLLVSLLVVLVVVVRQPLVSCCVVVVNPSVPQDSNRSSSVSSNVSSNVNVVVVVVVVVVVVVVVVVVVVVVVVVVVVVVVVVVVVVVVVVVQVVQFDQDPPPGTDGDDDDDDDDDDDDDDPPDPQDPSNVVVVVVVVVVVD

Sequence (238 aa):
MKHSTMINRTVTVATVAALPALAPLVAHAAGTQQEASAAPSLWPLILAMLAAAFAIERVLELLWNYTEWILLNSKRMTVTTLVSSAYVKFKSGTSVLLGAIFGVLLAGLFTFHLFAALQPLTLGFLSGVPANWDVALSGIIVGVLAKPVHDLIGVIAGLKGFLSGAAVHQREAAGAAMADGVLKLAQSEAQGMIEVPGMGPTRIAGAYGQDEDGKESTADEKSATDRYIEILHNRTAS